Protein AF-A0A7V2AVF7-F1 (afdb_monomer)

pLDDT: mean 86.15, std 7.81, range [50.0, 96.38]

InterPro domains:
  IPR004813 Oligopeptide transporter, OPT superfamily [PF03169] (2-134)

Organism: Eiseniibacteriota bacterium (NCBI:txid2212470)

Structure (mmCIF, N/CA/C/O backbone):
data_AF-A0A7V2AVF7-F1
#
_entry.id   AF-A0A7V2AVF7-F1
#
loop_
_atom_site.group_PDB
_atom_site.id
_atom_site.type_symbol
_atom_site.label_atom_id
_atom_site.label_alt_id
_atom_site.label_comp_id
_atom_site.label_asym_id
_atom_site.label_entity_id
_atom_site.label_seq_id
_atom_site.pdbx_PDB_ins_code
_atom_site.Cartn_x
_atom_site.Cartn_y
_atom_site.Cartn_z
_atom_site.occupancy
_atom_site.B_iso_or_equiv
_atom_site.auth_seq_id
_atom_site.auth_comp_id
_atom_site.auth_asym_id
_atom_site.auth_atom_id
_atom_site.pdbx_PDB_model_num
ATOM 1 N N . VAL A 1 1 ? 19.789 16.833 1.509 1.00 83.06 1 VAL A N 1
ATOM 2 C CA . VAL A 1 1 ? 20.706 16.235 0.504 1.00 83.06 1 VAL A CA 1
ATOM 3 C C . VAL A 1 1 ? 20.779 14.717 0.638 1.00 83.06 1 VAL A 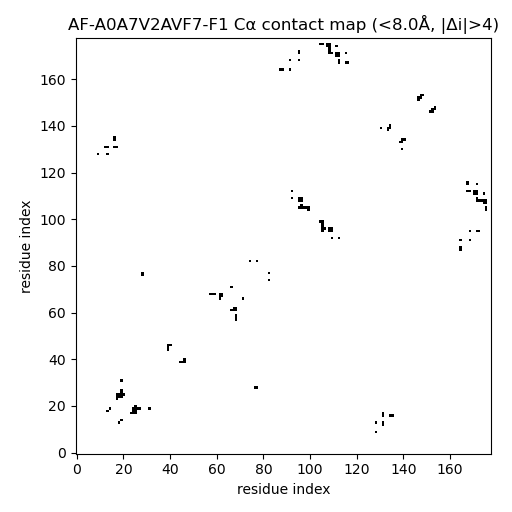C 1
ATOM 5 O O . VAL A 1 1 ? 20.383 14.048 -0.303 1.00 83.06 1 VAL A O 1
ATOM 8 N N . VAL A 1 2 ? 21.170 14.167 1.797 1.00 89.88 2 VAL A N 1
ATOM 9 C CA . VAL A 1 2 ? 21.289 12.704 2.007 1.00 89.88 2 VAL A CA 1
ATOM 10 C C . VAL A 1 2 ? 19.990 11.942 1.697 1.00 89.88 2 VAL A C 1
ATOM 12 O O . VAL A 1 2 ? 20.017 10.998 0.921 1.00 89.88 2 VAL A O 1
ATOM 15 N N . ALA A 1 3 ? 18.836 12.398 2.202 1.00 89.44 3 ALA A N 1
ATOM 16 C CA . ALA A 1 3 ? 17.550 11.748 1.923 1.00 89.44 3 ALA A CA 1
ATOM 17 C C . ALA A 1 3 ? 17.201 11.717 0.422 1.00 89.44 3 ALA A C 1
ATOM 19 O O . ALA A 1 3 ? 16.826 10.675 -0.103 1.00 89.44 3 ALA A O 1
ATOM 20 N N . ALA A 1 4 ? 17.383 12.835 -0.288 1.00 90.62 4 ALA A N 1
ATOM 21 C CA . ALA A 1 4 ? 17.123 12.914 -1.726 1.00 90.62 4 ALA A CA 1
ATOM 22 C C . ALA A 1 4 ? 18.059 11.998 -2.531 1.00 90.62 4 ALA A C 1
ATOM 24 O O . ALA A 1 4 ? 17.608 11.335 -3.463 1.00 90.62 4 ALA A O 1
ATOM 25 N N . ALA A 1 5 ? 19.337 11.921 -2.146 1.00 92.31 5 ALA A N 1
ATOM 26 C CA . ALA A 1 5 ? 20.301 11.015 -2.762 1.00 92.31 5 ALA A CA 1
ATOM 27 C C . ALA A 1 5 ? 19.913 9.544 -2.543 1.00 92.31 5 ALA A C 1
ATOM 29 O O . ALA A 1 5 ? 19.888 8.780 -3.504 1.00 92.31 5 ALA A O 1
ATOM 30 N N . CYS A 1 6 ? 19.530 9.161 -1.320 1.00 89.94 6 CYS A N 1
ATOM 31 C CA . CYS A 1 6 ? 19.077 7.801 -1.020 1.00 89.94 6 CYS A CA 1
ATOM 32 C C . CYS A 1 6 ? 17.808 7.429 -1.796 1.00 89.94 6 CYS A C 1
ATOM 34 O O . CYS A 1 6 ? 17.769 6.376 -2.423 1.00 89.94 6 CYS A O 1
ATOM 36 N N . VAL A 1 7 ? 16.792 8.299 -1.807 1.00 90.25 7 VAL A N 1
ATOM 37 C CA . VAL A 1 7 ? 15.535 8.054 -2.536 1.00 90.25 7 VAL A CA 1
ATOM 38 C C . VAL A 1 7 ? 15.799 7.913 -4.034 1.00 90.25 7 VAL A C 1
ATOM 40 O O . VAL A 1 7 ? 15.336 6.960 -4.653 1.00 90.25 7 VAL A O 1
ATOM 43 N N . THR A 1 8 ? 16.600 8.812 -4.610 1.00 90.31 8 THR A N 1
ATOM 44 C CA . THR A 1 8 ? 16.972 8.741 -6.031 1.00 90.31 8 THR A CA 1
ATOM 45 C C . THR A 1 8 ? 17.758 7.465 -6.333 1.00 90.31 8 THR A C 1
ATOM 47 O O . THR A 1 8 ? 17.471 6.789 -7.316 1.00 90.31 8 THR A O 1
ATOM 50 N N . GLY A 1 9 ? 18.707 7.093 -5.470 1.00 90.12 9 GLY A N 1
ATOM 51 C CA . GLY A 1 9 ? 19.491 5.867 -5.612 1.00 90.12 9 GLY A CA 1
ATOM 52 C C . GLY A 1 9 ? 18.628 4.605 -5.594 1.00 90.12 9 GLY A C 1
ATOM 53 O O . GLY A 1 9 ? 18.777 3.754 -6.468 1.00 90.12 9 GLY A O 1
ATOM 54 N N . VAL A 1 10 ? 17.678 4.512 -4.659 1.00 89.81 10 VAL A N 1
ATOM 55 C CA . VAL A 1 10 ? 16.728 3.389 -4.586 1.00 89.81 10 VAL A CA 1
ATOM 56 C C . VAL A 1 10 ? 15.829 3.346 -5.822 1.00 89.81 10 VAL A C 1
ATOM 58 O O . VAL A 1 10 ? 15.636 2.277 -6.395 1.00 89.81 10 VAL A O 1
ATOM 61 N N . LEU A 1 11 ? 15.321 4.492 -6.284 1.00 88.88 11 LEU A N 1
ATOM 62 C CA . LEU A 1 11 ? 14.492 4.555 -7.492 1.00 88.88 11 LEU A CA 1
ATOM 63 C C . LEU A 1 11 ? 15.252 4.091 -8.740 1.00 88.88 11 LEU A C 1
ATOM 65 O O . LEU A 1 11 ? 14.704 3.333 -9.539 1.00 88.88 11 LEU A O 1
ATOM 69 N N . LEU A 1 12 ? 16.511 4.508 -8.902 1.00 90.00 12 LEU A N 1
ATOM 70 C CA . LEU A 1 12 ? 17.357 4.067 -10.014 1.00 90.00 12 LEU A CA 1
ATOM 71 C C . LEU A 1 12 ? 17.649 2.565 -9.947 1.00 90.00 12 LEU A C 1
ATOM 73 O O . LEU A 1 12 ? 17.630 1.894 -10.979 1.00 90.00 12 LEU A O 1
ATOM 77 N N . LEU A 1 13 ? 17.884 2.040 -8.744 1.00 89.19 13 LEU A N 1
ATOM 78 C CA . LEU A 1 13 ? 18.100 0.615 -8.516 1.00 89.19 13 LEU A CA 1
ATOM 79 C C . LEU A 1 13 ? 16.863 -0.203 -8.909 1.00 89.19 13 LEU A C 1
ATOM 81 O O . LEU A 1 13 ? 16.978 -1.134 -9.702 1.00 89.19 13 LEU A O 1
ATOM 85 N N . LEU A 1 14 ? 15.679 0.181 -8.428 1.00 86.62 14 LEU A N 1
ATOM 86 C CA . LEU A 1 14 ? 14.426 -0.506 -8.757 1.00 86.62 14 LEU A CA 1
ATOM 87 C C . LEU A 1 14 ? 14.090 -0.412 -10.249 1.00 86.62 14 LEU A C 1
ATOM 89 O O . LEU A 1 14 ? 13.678 -1.404 -10.848 1.00 86.62 14 LEU A O 1
ATOM 93 N N . ASN A 1 15 ? 14.326 0.746 -10.873 1.00 87.31 15 ASN A N 1
ATOM 94 C CA . ASN A 1 15 ? 14.120 0.910 -12.311 1.00 87.31 15 ASN A CA 1
ATOM 95 C C . ASN A 1 15 ? 15.054 0.019 -13.143 1.00 87.31 15 ASN A C 1
ATOM 97 O O . ASN A 1 15 ? 14.668 -0.433 -14.215 1.00 87.31 15 ASN A O 1
ATOM 101 N N . LYS A 1 16 ? 16.280 -0.221 -12.666 1.00 85.88 16 LYS A N 1
ATOM 102 C CA . LYS A 1 16 ? 17.257 -1.068 -13.360 1.00 85.88 16 LYS A CA 1
ATOM 103 C C . LYS A 1 16 ? 16.906 -2.556 -13.274 1.00 85.88 16 LYS A C 1
ATOM 105 O O . LYS A 1 16 ? 17.145 -3.268 -14.240 1.00 85.88 16 LYS A O 1
ATOM 110 N N . VAL A 1 17 ? 16.395 -3.009 -12.128 1.00 84.00 17 VAL A N 1
ATOM 111 C CA . VAL A 1 17 ? 16.092 -4.429 -11.876 1.00 84.00 17 VAL A CA 1
ATOM 112 C C . VAL A 1 17 ? 14.727 -4.818 -12.437 1.00 84.00 17 VAL A C 1
ATOM 114 O O . VAL A 1 17 ? 14.623 -5.790 -13.172 1.00 84.00 17 VAL A O 1
ATOM 117 N N . TYR A 1 18 ? 13.688 -4.049 -12.110 1.00 83.12 18 TYR A N 1
ATOM 118 C CA . TYR A 1 18 ? 12.307 -4.404 -12.441 1.00 83.12 18 TYR A CA 1
ATOM 119 C C . TYR A 1 18 ? 11.676 -3.468 -13.476 1.00 83.12 18 TYR A C 1
ATOM 121 O O . TYR A 1 18 ? 10.804 -3.875 -14.235 1.00 83.12 18 TYR A O 1
ATOM 129 N N . GLY A 1 19 ? 12.094 -2.200 -13.513 1.00 83.31 19 GLY A N 1
ATOM 130 C CA . GLY A 1 19 ? 11.434 -1.172 -14.319 1.00 83.31 19 GLY A CA 1
ATOM 131 C C . GLY A 1 19 ? 10.048 -0.783 -13.784 1.00 83.31 19 GLY A C 1
ATOM 132 O O . GLY A 1 19 ? 9.475 -1.440 -12.916 1.00 83.31 19 GLY A O 1
ATOM 133 N N . PHE A 1 20 ? 9.497 0.319 -14.306 1.00 79.38 20 PHE A N 1
ATOM 134 C CA . PHE A 1 20 ? 8.175 0.851 -13.913 1.00 79.38 20 PHE A CA 1
ATOM 135 C C . PHE A 1 20 ? 7.133 0.839 -15.048 1.00 79.38 20 PHE A C 1
ATOM 137 O O . PHE A 1 20 ? 5.972 1.206 -14.850 1.00 79.38 20 PHE A O 1
ATOM 144 N N . THR A 1 21 ? 7.539 0.420 -16.251 1.00 73.81 21 THR A N 1
ATOM 145 C CA . THR A 1 21 ? 6.700 0.359 -17.454 1.00 73.81 21 THR A CA 1
ATOM 146 C C . THR A 1 21 ? 7.054 -0.874 -18.285 1.00 73.81 21 THR A C 1
ATOM 148 O O . THR A 1 21 ? 8.231 -1.075 -18.568 1.00 73.81 21 THR A O 1
ATOM 151 N N . GLY A 1 22 ? 6.058 -1.644 -18.731 1.00 70.75 22 GLY A N 1
ATOM 152 C CA . GLY A 1 22 ? 6.251 -2.843 -19.562 1.00 70.75 22 GLY A CA 1
ATOM 153 C C . GLY A 1 22 ? 5.821 -4.149 -18.872 1.00 70.75 22 GLY A C 1
ATOM 154 O O . GLY A 1 22 ? 5.372 -4.113 -17.725 1.00 70.75 22 GLY A O 1
ATOM 155 N N . PRO A 1 23 ? 5.904 -5.298 -19.568 1.00 60.94 23 PRO A N 1
ATOM 156 C CA . PRO A 1 23 ? 5.556 -6.603 -19.002 1.00 60.94 23 PRO A CA 1
ATOM 157 C C . PRO A 1 23 ? 6.531 -6.991 -17.877 1.00 60.94 23 PRO A C 1
ATOM 159 O O . PRO A 1 23 ? 7.740 -6.923 -18.066 1.00 60.94 23 PRO A O 1
ATOM 162 N N . GLY A 1 24 ? 6.003 -7.376 -16.708 1.00 67.56 24 GLY A N 1
ATOM 163 C CA . GLY A 1 24 ? 6.798 -7.753 -15.526 1.00 67.56 24 GLY A CA 1
ATOM 164 C C . GLY A 1 24 ? 7.342 -6.583 -14.692 1.00 67.56 24 GLY A C 1
ATOM 165 O O . GLY A 1 24 ? 8.037 -6.816 -13.707 1.00 67.56 24 GLY A O 1
ATOM 166 N N . ALA A 1 25 ? 7.021 -5.337 -15.056 1.00 77.50 25 ALA A N 1
ATOM 167 C CA . ALA A 1 25 ? 7.457 -4.154 -14.322 1.00 77.50 25 ALA A CA 1
ATOM 168 C C . ALA A 1 25 ? 6.729 -3.987 -12.981 1.00 77.50 25 ALA A C 1
ATOM 170 O O . ALA A 1 25 ? 5.583 -4.417 -12.818 1.00 77.50 25 ALA A O 1
ATOM 171 N N . LEU A 1 26 ? 7.363 -3.285 -12.035 1.00 77.12 26 LEU A N 1
ATOM 172 C CA . LEU A 1 26 ? 6.712 -2.927 -10.777 1.00 77.12 26 LEU A CA 1
ATOM 173 C C . LEU A 1 26 ? 5.464 -2.095 -11.067 1.00 77.12 26 LEU A C 1
ATOM 175 O O . LEU A 1 26 ? 5.533 -1.031 -11.691 1.00 77.12 26 LEU A O 1
ATOM 179 N N . ALA A 1 27 ? 4.322 -2.567 -10.567 1.00 76.31 27 ALA A N 1
ATOM 180 C CA . ALA A 1 27 ? 3.077 -1.830 -10.638 1.00 76.31 27 ALA A CA 1
ATOM 181 C C . ALA A 1 27 ? 3.209 -0.554 -9.798 1.00 76.31 27 ALA A C 1
ATOM 183 O O . ALA A 1 27 ? 3.030 -0.558 -8.581 1.00 76.31 27 ALA A O 1
ATOM 184 N N . ALA A 1 28 ? 3.473 0.565 -10.471 1.00 82.38 28 ALA A N 1
ATOM 185 C CA . ALA A 1 28 ? 3.490 1.893 -9.874 1.00 82.38 28 ALA A CA 1
ATOM 186 C C . ALA A 1 28 ? 2.415 2.789 -10.514 1.00 82.38 28 ALA A C 1
ATOM 188 O O . ALA A 1 28 ? 2.758 3.765 -11.188 1.00 82.38 28 ALA A O 1
ATOM 189 N N . PRO A 1 29 ? 1.109 2.492 -10.329 1.00 80.38 29 PRO A N 1
ATOM 190 C CA . PRO A 1 29 ? 0.047 3.244 -10.982 1.00 80.38 29 PRO A CA 1
ATOM 191 C C . PRO A 1 29 ? 0.163 4.748 -10.676 1.00 80.38 29 PRO A C 1
ATOM 193 O O . PRO A 1 29 ? 0.331 5.566 -11.574 1.00 80.38 29 PRO A O 1
ATOM 196 N N . GLN A 1 30 ? 0.197 5.149 -9.402 1.00 83.44 30 GLN A N 1
ATOM 197 C CA . GLN A 1 30 ? 0.213 6.579 -9.055 1.00 83.44 30 GLN A CA 1
ATOM 198 C C . GLN A 1 30 ? 1.390 7.342 -9.692 1.00 83.44 30 GLN A C 1
ATOM 200 O O . GLN A 1 30 ? 1.209 8.459 -10.179 1.00 83.44 30 GLN A O 1
ATOM 205 N N . ALA A 1 31 ? 2.569 6.716 -9.770 1.00 84.31 31 ALA A N 1
ATOM 206 C CA . ALA A 1 31 ? 3.732 7.289 -10.443 1.00 84.31 31 ALA A CA 1
ATOM 207 C C . ALA A 1 31 ? 3.529 7.387 -11.964 1.00 84.31 31 ALA A C 1
ATOM 209 O O . ALA A 1 31 ? 3.849 8.415 -12.560 1.00 84.31 31 ALA A O 1
ATOM 210 N N . ASN A 1 32 ? 2.940 6.364 -12.585 1.00 84.56 32 ASN A N 1
ATOM 211 C CA . ASN A 1 32 ? 2.632 6.346 -14.014 1.00 84.56 32 ASN A CA 1
ATOM 212 C C . ASN A 1 32 ? 1.580 7.399 -14.399 1.00 84.56 32 ASN A C 1
ATOM 214 O O . ASN A 1 32 ? 1.733 8.063 -15.427 1.00 84.56 32 ASN A O 1
ATOM 218 N N . ALA A 1 33 ? 0.562 7.624 -13.562 1.00 82.81 33 ALA A N 1
ATOM 219 C CA . ALA A 1 33 ? -0.410 8.701 -13.757 1.00 82.81 33 ALA A CA 1
ATOM 220 C C . ALA A 1 33 ? 0.252 10.089 -13.679 1.00 82.81 33 ALA A C 1
ATOM 222 O O . ALA A 1 33 ? 0.059 10.914 -14.573 1.00 82.81 33 ALA A O 1
ATOM 223 N N . MET A 1 34 ? 1.089 10.339 -12.664 1.00 86.81 34 MET A N 1
ATOM 224 C CA . MET A 1 34 ? 1.832 11.604 -12.552 1.00 86.81 34 MET A CA 1
ATOM 225 C C . MET A 1 34 ? 2.811 11.798 -13.715 1.00 86.81 34 MET A C 1
ATOM 227 O O . MET A 1 34 ? 2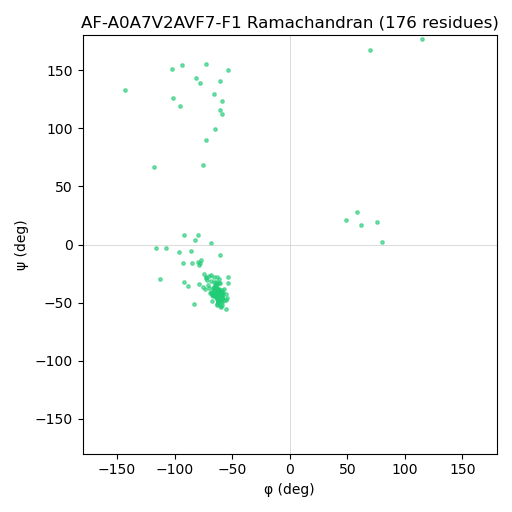.907 12.894 -14.266 1.00 86.81 34 MET A O 1
ATOM 231 N N . ALA A 1 35 ? 3.488 10.733 -14.150 1.00 84.12 35 ALA A N 1
ATOM 232 C CA . ALA A 1 35 ? 4.362 10.768 -15.316 1.00 84.12 35 ALA A CA 1
ATOM 233 C C . ALA A 1 35 ? 3.591 11.117 -16.597 1.00 84.12 35 ALA A C 1
ATOM 235 O O . ALA A 1 35 ? 4.106 11.871 -17.421 1.00 84.12 35 ALA A O 1
ATOM 236 N N . ALA A 1 36 ? 2.363 10.617 -16.768 1.00 83.25 36 ALA A N 1
ATOM 237 C CA . ALA A 1 36 ? 1.514 10.975 -17.901 1.00 83.25 36 ALA A CA 1
ATOM 238 C C . ALA A 1 36 ? 1.149 12.469 -17.889 1.00 83.25 36 ALA A C 1
ATOM 240 O O . ALA A 1 36 ? 1.286 13.127 -18.919 1.00 83.25 36 ALA A O 1
ATOM 241 N N . VAL A 1 37 ? 0.774 13.025 -16.730 1.00 83.81 37 VAL A N 1
ATOM 242 C CA . VAL A 1 37 ? 0.474 14.464 -16.585 1.00 83.81 37 VAL A CA 1
ATOM 243 C C . VAL A 1 37 ? 1.709 15.329 -16.848 1.00 83.81 37 VAL A C 1
ATOM 245 O O . VAL A 1 37 ? 1.638 16.324 -17.560 1.00 83.81 37 VAL A O 1
ATOM 248 N N . ILE A 1 38 ? 2.874 14.955 -16.320 1.00 85.44 38 ILE A N 1
ATOM 249 C CA . ILE A 1 38 ? 4.108 15.714 -16.564 1.00 85.44 38 ILE A CA 1
ATOM 250 C C . ILE A 1 38 ? 4.502 15.638 -18.043 1.00 85.44 38 ILE A C 1
ATOM 252 O O . ILE A 1 38 ? 4.865 16.654 -18.634 1.00 85.44 38 ILE A O 1
ATOM 256 N N . LYS A 1 39 ? 4.394 14.462 -18.674 1.00 83.56 39 LYS A N 1
ATOM 257 C CA . LYS A 1 39 ? 4.691 14.293 -20.103 1.00 83.56 39 LYS A CA 1
ATOM 258 C C . LYS A 1 39 ? 3.799 15.165 -20.979 1.00 83.56 39 LYS A C 1
ATOM 260 O O . LYS A 1 39 ? 4.324 15.775 -21.903 1.00 83.56 39 LYS A O 1
ATOM 265 N N . THR A 1 40 ? 2.499 15.271 -20.700 1.00 81.56 40 THR A N 1
ATOM 266 C CA . THR A 1 40 ? 1.610 16.147 -21.486 1.00 81.56 40 THR A CA 1
ATOM 267 C C . THR A 1 40 ? 1.992 17.620 -21.343 1.00 81.56 40 THR A C 1
ATOM 269 O O . THR A 1 40 ? 1.998 18.338 -22.341 1.00 81.56 40 THR A O 1
ATOM 272 N N . LEU A 1 41 ? 2.406 18.053 -20.146 1.00 82.31 41 LEU A N 1
ATOM 273 C CA . LEU A 1 41 ? 2.904 19.413 -19.910 1.00 82.31 41 LEU A CA 1
ATOM 274 C C . LEU A 1 41 ? 4.251 19.683 -20.606 1.00 82.31 41 LEU A C 1
ATOM 276 O O . LEU A 1 41 ? 4.449 20.756 -21.174 1.00 82.31 41 LEU A O 1
ATOM 280 N N . MET A 1 42 ? 5.174 18.718 -20.588 1.00 84.31 42 MET A N 1
ATOM 281 C CA . MET A 1 42 ? 6.515 18.867 -21.171 1.00 84.31 42 MET A CA 1
ATOM 282 C C . MET A 1 42 ? 6.535 18.716 -22.698 1.00 84.31 42 MET A C 1
ATOM 284 O O . MET A 1 42 ? 7.318 19.385 -23.370 1.00 84.31 42 MET A O 1
ATOM 288 N N . ALA A 1 43 ? 5.682 17.863 -23.268 1.00 77.38 43 ALA A N 1
ATOM 289 C CA . ALA A 1 43 ? 5.694 17.526 -24.693 1.00 77.38 43 ALA A CA 1
ATOM 290 C C . ALA A 1 43 ? 5.017 18.576 -25.597 1.00 77.38 43 ALA A C 1
ATOM 292 O O . ALA A 1 43 ? 4.806 18.311 -26.781 1.00 77.38 43 ALA A O 1
ATOM 293 N N . LYS A 1 44 ? 4.634 19.751 -25.063 1.00 65.19 44 LYS A N 1
ATOM 294 C CA . LYS A 1 44 ? 3.811 20.774 -25.751 1.00 65.19 44 LYS A CA 1
ATOM 295 C C . LYS A 1 44 ? 2.552 20.197 -26.422 1.00 65.19 44 LYS A C 1
ATOM 297 O O . LYS A 1 44 ? 2.012 20.783 -27.357 1.00 65.19 44 LYS A O 1
ATOM 302 N N . THR A 1 45 ? 2.100 19.027 -25.980 1.00 70.44 45 THR A N 1
ATOM 303 C CA . THR A 1 45 ? 0.913 18.369 -26.518 1.00 70.44 45 THR A CA 1
ATOM 304 C C . THR A 1 45 ? -0.304 19.011 -25.867 1.00 70.44 45 THR A C 1
ATOM 306 O O . THR A 1 45 ? -0.254 19.374 -24.693 1.00 70.44 45 THR A O 1
ATOM 309 N N . ALA A 1 46 ? -1.397 19.181 -26.613 1.00 72.56 46 ALA A N 1
ATOM 310 C CA . ALA A 1 46 ? -2.622 19.724 -26.042 1.00 72.56 46 ALA A CA 1
ATOM 311 C C . ALA A 1 46 ? -3.079 18.825 -24.883 1.00 72.56 46 ALA A C 1
ATOM 313 O O . ALA A 1 46 ? -3.446 17.668 -25.091 1.00 72.56 46 ALA A O 1
ATOM 314 N N . ALA A 1 47 ? -3.019 19.348 -23.656 1.00 78.12 47 ALA A N 1
ATOM 315 C CA . ALA A 1 47 ? -3.554 18.641 -22.506 1.00 78.12 47 ALA A CA 1
ATOM 316 C C . ALA A 1 47 ? -5.063 18.422 -22.724 1.00 78.12 47 ALA A C 1
ATOM 318 O O . ALA A 1 47 ? -5.741 19.318 -23.240 1.00 78.12 47 ALA A O 1
ATOM 319 N N . PRO A 1 48 ? -5.614 17.257 -22.345 1.00 84.62 48 PRO A N 1
ATOM 320 C CA . PRO A 1 48 ? -7.029 16.962 -22.527 1.00 84.62 48 PRO A CA 1
ATOM 321 C C . PRO A 1 48 ? -7.872 17.712 -21.484 1.00 84.62 48 PRO A C 1
ATOM 323 O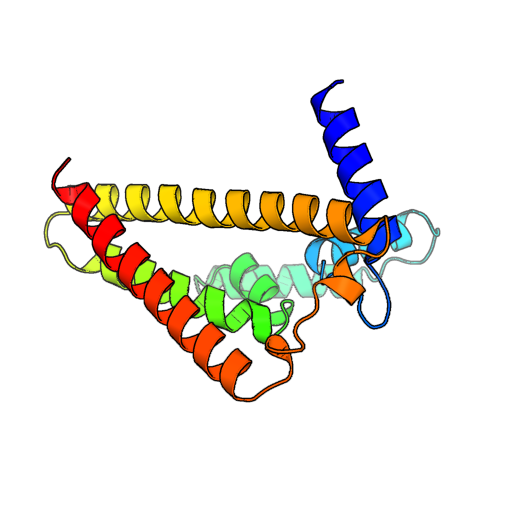 O . PRO A 1 48 ? -8.456 17.113 -20.584 1.00 84.62 48 PRO A O 1
ATOM 326 N N . TRP A 1 49 ? -7.942 19.042 -21.592 1.00 84.38 49 TRP A N 1
ATOM 327 C CA . TRP A 1 49 ? -8.647 19.933 -20.663 1.00 84.38 49 TRP A CA 1
ATOM 328 C C . TRP A 1 49 ? -10.111 19.540 -20.450 1.00 84.38 49 TRP A C 1
ATOM 330 O O . TRP A 1 49 ? -10.610 19.645 -19.334 1.00 84.38 49 TRP A O 1
ATOM 340 N N . GLY A 1 50 ? -10.770 18.999 -21.481 1.00 90.62 50 GLY A N 1
ATOM 341 C CA . GLY A 1 50 ? -12.122 18.449 -21.359 1.00 90.62 50 GLY A CA 1
ATOM 342 C C . GLY A 1 50 ? -12.227 17.318 -20.328 1.00 90.62 50 GLY A C 1
ATOM 343 O O . GLY A 1 50 ? -13.178 17.299 -19.552 1.00 90.62 50 GLY A O 1
ATOM 344 N N . LEU A 1 51 ? -11.230 16.427 -20.250 1.00 89.31 51 LEU A N 1
ATOM 345 C CA . LEU A 1 51 ? -11.195 15.352 -19.251 1.00 89.31 51 LEU A CA 1
ATOM 346 C C . LEU A 1 51 ? -10.944 15.894 -17.839 1.00 89.31 51 LEU A C 1
ATOM 348 O O . LEU A 1 51 ? -11.563 15.419 -16.892 1.00 89.31 51 LEU A O 1
ATOM 352 N N . TYR A 1 52 ? -10.092 16.914 -17.691 1.00 88.44 52 TYR A N 1
ATOM 353 C CA . TYR A 1 52 ? -9.877 17.569 -16.395 1.00 88.44 52 TYR A CA 1
ATOM 354 C C . TYR A 1 52 ? -11.147 18.252 -15.887 1.00 88.44 52 TYR A C 1
ATOM 356 O O . TYR A 1 52 ? -11.518 18.079 -14.729 1.00 88.44 52 TYR A O 1
ATOM 364 N N . ILE A 1 53 ? -11.846 18.981 -16.759 1.00 93.00 53 ILE A N 1
ATOM 365 C CA . ILE A 1 53 ? -13.111 19.644 -16.423 1.00 93.00 53 ILE A CA 1
ATOM 366 C C . ILE A 1 53 ? -14.182 18.607 -16.062 1.00 93.00 53 ILE A C 1
ATOM 368 O O . ILE A 1 53 ? -14.858 18.758 -15.046 1.00 93.00 53 ILE A O 1
ATOM 372 N N . ALA A 1 54 ? -14.300 17.521 -16.830 1.00 93.25 54 ALA A N 1
ATOM 373 C CA . ALA A 1 54 ? -15.200 16.418 -16.494 1.00 93.25 54 ALA A CA 1
ATOM 374 C C . ALA A 1 54 ? -14.865 15.798 -15.124 1.00 93.25 54 ALA A C 1
ATOM 376 O O . ALA A 1 54 ? -15.770 15.537 -14.332 1.00 93.25 54 ALA A O 1
ATOM 377 N N . GLY A 1 55 ? -13.576 15.629 -14.813 1.00 91.94 55 GLY A N 1
ATOM 378 C CA . GLY A 1 55 ? -13.109 15.174 -13.503 1.00 91.94 55 GLY A CA 1
ATOM 379 C C . GLY A 1 55 ? -13.496 16.119 -12.362 1.00 91.94 55 GLY A C 1
ATOM 380 O O . GLY A 1 55 ? -13.915 15.649 -11.308 1.00 91.94 55 GLY A O 1
ATOM 381 N N . ILE A 1 56 ? -13.439 17.439 -12.578 1.00 94.00 56 ILE A N 1
ATOM 382 C CA . ILE A 1 56 ? -13.900 18.440 -11.599 1.00 94.00 56 ILE A CA 1
ATOM 383 C C . ILE A 1 56 ? -15.399 18.279 -11.330 1.00 94.00 56 ILE A C 1
ATOM 385 O O . ILE A 1 56 ? -15.803 18.194 -10.173 1.00 94.00 56 ILE A O 1
ATOM 389 N N . PHE A 1 57 ? -16.230 18.188 -12.373 1.00 95.81 57 PHE A N 1
ATOM 390 C CA . PHE A 1 57 ? -17.675 17.996 -12.196 1.00 95.81 57 PHE A CA 1
ATOM 391 C C . PHE A 1 57 ? -18.012 16.661 -11.523 1.00 95.81 57 PHE A C 1
ATOM 393 O O . PHE A 1 57 ? -18.896 16.611 -10.665 1.00 95.81 57 PHE A O 1
ATOM 400 N N . MET A 1 58 ? -17.287 15.592 -11.859 1.00 94.25 58 MET A N 1
ATOM 401 C CA . MET A 1 58 ? -17.423 14.299 -11.188 1.00 94.25 58 MET A CA 1
ATOM 402 C C . MET A 1 58 ? -17.060 14.406 -9.703 1.00 94.25 58 MET A C 1
ATOM 404 O O . MET A 1 58 ? -17.821 13.939 -8.860 1.00 94.25 58 MET A O 1
ATOM 408 N N . ALA A 1 59 ? -15.945 15.062 -9.373 1.00 94.25 59 ALA A N 1
ATOM 409 C CA . ALA A 1 59 ? -15.521 15.252 -7.991 1.00 94.25 59 ALA A CA 1
ATOM 410 C C . ALA A 1 59 ? -16.533 16.075 -7.186 1.00 94.25 59 ALA A C 1
ATOM 412 O O . ALA A 1 59 ? -16.884 15.683 -6.079 1.00 94.25 59 ALA A O 1
ATOM 413 N N . LEU A 1 60 ? -17.067 17.156 -7.763 1.00 95.75 60 LEU A N 1
ATOM 414 C CA . LEU A 1 60 ? -18.132 17.945 -7.138 1.00 95.75 60 LEU A CA 1
ATOM 415 C C . LEU A 1 60 ? -19.396 17.110 -6.904 1.00 95.75 60 LEU A C 1
ATOM 417 O O . LEU A 1 60 ? -19.987 17.184 -5.834 1.00 95.75 60 LEU A O 1
ATOM 421 N N . THR A 1 61 ? -19.793 16.289 -7.878 1.00 95.50 61 THR A N 1
ATOM 422 C CA . THR A 1 61 ? -20.974 15.420 -7.745 1.00 95.50 61 THR A CA 1
ATOM 423 C C . THR A 1 61 ? -20.788 14.389 -6.631 1.00 95.50 61 THR A C 1
ATOM 425 O O . THR A 1 61 ? -21.702 14.168 -5.844 1.00 95.50 61 THR A O 1
ATOM 428 N N . LEU A 1 62 ? -19.605 13.777 -6.533 1.00 95.19 62 LEU A N 1
ATOM 429 C CA . LEU A 1 62 ? -19.285 12.818 -5.473 1.00 95.19 62 LEU A CA 1
ATOM 430 C C . LEU A 1 62 ? -19.266 13.481 -4.090 1.00 95.19 62 LEU A C 1
ATOM 432 O O . LEU A 1 62 ? -19.860 12.947 -3.153 1.00 95.19 62 LEU A O 1
ATOM 436 N N . GLU A 1 63 ? -18.675 14.672 -3.988 1.00 95.12 63 GLU A N 1
ATOM 437 C CA . GLU A 1 63 ? -18.639 15.450 -2.747 1.00 95.12 63 GLU A CA 1
ATOM 438 C C . GLU A 1 63 ? -20.056 15.820 -2.271 1.00 95.12 63 GLU A C 1
ATOM 440 O O . GLU A 1 63 ? -20.360 15.701 -1.084 1.00 95.12 63 GLU A O 1
ATOM 445 N N . LEU A 1 64 ? -20.963 16.174 -3.195 1.00 96.38 64 LEU A N 1
ATOM 446 C CA . LEU A 1 64 ? -22.377 16.446 -2.891 1.00 96.38 64 LEU A CA 1
ATOM 447 C C . LEU A 1 64 ? -23.127 15.223 -2.340 1.00 96.38 64 LEU A C 1
ATOM 449 O O . LEU A 1 64 ? -24.083 15.383 -1.584 1.00 96.38 64 LEU A O 1
ATOM 453 N N . VAL A 1 65 ? -22.705 14.008 -2.698 1.00 96.19 65 VAL A N 1
ATOM 454 C CA . VAL A 1 65 ? -23.277 12.744 -2.196 1.00 96.19 65 VAL A CA 1
ATOM 455 C C . VAL A 1 65 ? -22.530 12.253 -0.940 1.00 96.19 65 VAL A C 1
ATOM 457 O O . VAL A 1 65 ? -22.786 11.155 -0.452 1.00 96.19 65 VAL A O 1
ATOM 460 N N . HIS A 1 66 ? -21.619 13.057 -0.377 1.00 92.31 66 HIS A N 1
ATOM 461 C CA . HIS A 1 66 ? -20.751 12.689 0.750 1.00 92.31 66 HIS A CA 1
ATOM 462 C C . HIS A 1 66 ? -19.863 11.459 0.482 1.00 92.31 66 HIS A C 1
ATOM 464 O O . HIS A 1 66 ? -19.473 10.740 1.4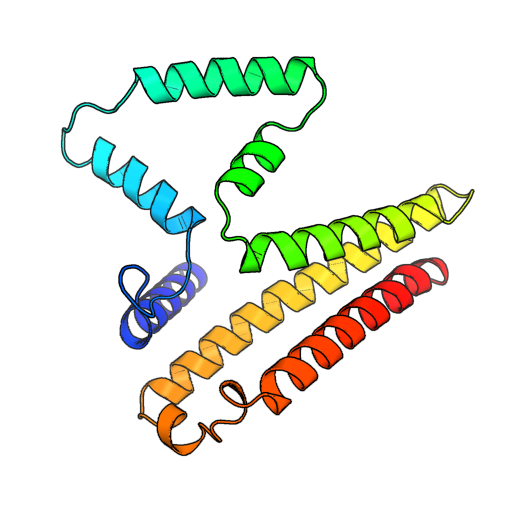06 1.00 92.31 66 HIS A O 1
ATOM 470 N N . ILE A 1 67 ? -19.510 11.218 -0.783 1.00 92.00 67 ILE A N 1
ATOM 471 C CA . ILE A 1 67 ? -18.546 10.191 -1.182 1.00 92.00 67 ILE A CA 1
ATOM 472 C C . ILE A 1 67 ? -17.217 10.879 -1.466 1.00 92.00 67 ILE A C 1
ATOM 474 O O . ILE A 1 67 ? -17.153 11.777 -2.296 1.00 92.00 67 ILE A O 1
ATOM 478 N N . SER A 1 68 ? -16.135 10.420 -0.829 1.00 93.12 68 SER A N 1
ATOM 479 C CA . SER A 1 68 ? -14.797 10.962 -1.084 1.00 93.12 68 SER A CA 1
ATOM 480 C C . SER A 1 68 ? -14.398 10.767 -2.558 1.00 93.12 68 SER A C 1
ATOM 482 O O . SER A 1 68 ? -14.190 9.620 -2.979 1.00 93.12 68 SER A O 1
ATOM 484 N N . PRO A 1 69 ? -14.208 11.852 -3.338 1.00 92.19 69 PRO A N 1
ATOM 485 C CA . PRO A 1 69 ? -13.819 11.748 -4.744 1.00 92.19 69 PRO A CA 1
ATOM 486 C C . PRO A 1 69 ? -12.465 11.062 -4.928 1.00 92.19 69 PRO A C 1
ATOM 488 O O . PRO A 1 69 ? -12.246 10.335 -5.894 1.00 92.19 69 PRO A O 1
ATOM 491 N N . LEU A 1 70 ? -11.560 11.266 -3.966 1.00 89.31 70 LEU A N 1
ATOM 492 C CA . LEU A 1 70 ? -10.218 10.696 -3.967 1.00 89.31 70 LEU A CA 1
ATOM 493 C C . LEU A 1 70 ? -10.264 9.176 -3.795 1.00 89.31 70 LEU A C 1
ATOM 495 O O . LEU A 1 70 ? -9.641 8.460 -4.576 1.00 89.31 70 LEU A O 1
ATOM 499 N N . ALA A 1 71 ? -11.014 8.675 -2.809 1.00 88.25 71 ALA A N 1
ATOM 500 C CA . ALA A 1 71 ? -11.143 7.234 -2.586 1.00 88.25 71 ALA A CA 1
ATOM 501 C C . ALA A 1 71 ? -11.803 6.537 -3.786 1.00 88.25 71 ALA A C 1
ATOM 503 O O . ALA A 1 71 ? -11.360 5.466 -4.199 1.00 88.25 71 ALA A O 1
ATOM 504 N N . PHE A 1 72 ? -12.810 7.180 -4.384 1.00 90.62 72 PHE A N 1
ATOM 505 C CA . PHE A 1 72 ? -13.483 6.683 -5.580 1.00 90.62 72 PHE A CA 1
ATOM 506 C C . PHE A 1 72 ? -12.537 6.604 -6.789 1.00 90.62 72 PHE A C 1
ATOM 508 O O . PHE A 1 72 ? -12.402 5.545 -7.404 1.00 90.62 72 PHE A O 1
ATOM 515 N N . ALA A 1 73 ? -11.827 7.695 -7.094 1.00 88.44 73 ALA A N 1
ATOM 516 C CA . ALA A 1 73 ? -10.892 7.746 -8.215 1.00 88.44 73 ALA A CA 1
ATOM 517 C C . ALA A 1 73 ? -9.726 6.761 -8.042 1.00 88.44 73 ALA A C 1
ATOM 519 O O . ALA A 1 73 ? -9.351 6.083 -8.998 1.00 88.44 73 ALA A O 1
ATOM 520 N N . LEU A 1 74 ? -9.179 6.637 -6.826 1.00 85.38 74 LEU A N 1
ATOM 521 C CA . LEU A 1 74 ? -8.152 5.636 -6.531 1.00 85.38 74 LEU A CA 1
ATOM 522 C C . LEU A 1 74 ? -8.681 4.213 -6.726 1.00 85.38 74 LEU A C 1
ATOM 524 O O . LEU A 1 74 ? -7.998 3.405 -7.348 1.00 85.38 74 LEU A O 1
ATOM 528 N N . GLY A 1 75 ? -9.898 3.917 -6.263 1.00 87.06 75 GLY A N 1
ATOM 529 C CA . GLY A 1 75 ? -10.511 2.600 -6.435 1.00 87.06 75 GLY A CA 1
ATOM 530 C C . GLY A 1 75 ? -10.710 2.215 -7.904 1.00 87.06 75 GLY A C 1
ATOM 531 O O . GLY A 1 75 ? -10.420 1.085 -8.280 1.00 87.06 75 GLY A O 1
ATOM 532 N N . MET A 1 76 ? -11.131 3.155 -8.757 1.00 87.19 76 MET A N 1
ATOM 533 C CA . MET A 1 76 ? -11.253 2.916 -10.205 1.00 87.19 76 MET A CA 1
ATOM 534 C C . MET A 1 76 ? -9.907 2.721 -10.908 1.00 87.19 76 MET A C 1
ATOM 536 O O . MET A 1 76 ? -9.845 2.125 -11.982 1.00 87.19 76 MET A O 1
ATOM 540 N N . TYR A 1 77 ? -8.848 3.285 -10.338 1.00 83.56 77 TYR A N 1
ATOM 541 C CA . TYR A 1 77 ? -7.537 3.348 -10.961 1.00 83.56 77 TYR A CA 1
ATOM 542 C C . TYR A 1 77 ? -6.627 2.171 -10.591 1.00 83.56 77 TYR A C 1
ATOM 544 O O . TYR A 1 77 ? -5.772 1.764 -11.380 1.00 83.56 77 TYR A O 1
ATOM 552 N N . LEU A 1 78 ? -6.777 1.644 -9.377 1.00 85.88 78 LEU A N 1
ATOM 553 C CA . LEU A 1 78 ? -5.919 0.587 -8.867 1.00 85.88 78 LEU A CA 1
ATOM 554 C C . LEU A 1 78 ? -6.295 -0.786 -9.455 1.00 85.88 78 LEU A C 1
ATOM 556 O O . LEU A 1 78 ? -7.479 -1.118 -9.541 1.00 85.88 78 LEU A O 1
ATOM 560 N N . PRO A 1 79 ? -5.295 -1.615 -9.812 1.00 85.81 79 PRO A N 1
ATOM 561 C CA . PRO A 1 79 ? -5.508 -3.014 -10.162 1.00 85.81 79 PRO A CA 1
ATOM 562 C C . PRO A 1 79 ? -6.267 -3.780 -9.073 1.00 85.81 79 PRO A C 1
ATOM 564 O O . PRO A 1 79 ? -6.143 -3.487 -7.878 1.00 85.81 79 PRO A O 1
ATOM 567 N N . ILE A 1 80 ? -7.037 -4.794 -9.476 1.00 87.06 80 ILE A N 1
ATOM 568 C CA . ILE A 1 80 ? -7.879 -5.571 -8.556 1.00 87.06 80 ILE A CA 1
ATOM 569 C C . ILE A 1 80 ? -7.054 -6.299 -7.486 1.00 87.06 80 ILE A C 1
ATOM 571 O O . ILE A 1 80 ? -7.517 -6.454 -6.348 1.00 87.06 80 ILE A O 1
ATOM 575 N N . GLU A 1 81 ? -5.812 -6.669 -7.814 1.00 86.12 81 GLU A N 1
ATOM 576 C CA . GLU A 1 81 ? -4.890 -7.307 -6.874 1.00 86.12 81 GLU A CA 1
ATOM 577 C C . GLU A 1 81 ? -4.491 -6.357 -5.734 1.00 86.12 81 GLU A C 1
ATOM 579 O O . GLU A 1 81 ? -4.235 -6.812 -4.621 1.00 86.12 81 GLU A O 1
ATOM 584 N N . LEU A 1 82 ? -4.494 -5.038 -5.974 1.00 86.44 82 LEU A N 1
ATOM 585 C CA . LEU A 1 82 ? -4.230 -4.020 -4.950 1.00 86.44 82 LEU A CA 1
ATOM 586 C C . LEU A 1 82 ? -5.508 -3.589 -4.217 1.00 86.44 82 LEU A C 1
ATOM 588 O O . LEU A 1 82 ? -5.475 -3.362 -3.009 1.00 86.44 82 LEU A O 1
ATOM 592 N N . ASN A 1 83 ? -6.648 -3.514 -4.907 1.00 89.69 83 ASN A N 1
ATOM 593 C CA . ASN A 1 83 ? -7.916 -3.101 -4.294 1.00 89.69 83 ASN A CA 1
ATOM 594 C C . ASN A 1 83 ? -8.430 -4.090 -3.240 1.00 89.69 83 ASN A C 1
ATOM 596 O O . ASN A 1 83 ? -8.952 -3.674 -2.205 1.00 89.69 83 ASN A O 1
ATOM 600 N N . THR A 1 84 ? -8.273 -5.392 -3.476 1.00 90.19 84 THR A N 1
ATOM 601 C CA . THR A 1 84 ? -8.765 -6.439 -2.566 1.00 90.19 84 THR A CA 1
ATOM 602 C C . THR A 1 84 ? -8.155 -6.346 -1.154 1.00 90.19 84 THR A C 1
ATOM 604 O O . THR A 1 84 ? -8.916 -6.252 -0.187 1.00 90.19 84 THR A O 1
ATOM 607 N N . PRO A 1 85 ? -6.819 -6.309 -0.971 1.00 89.81 85 PRO A N 1
ATOM 608 C CA . PRO A 1 85 ? -6.227 -6.146 0.358 1.00 89.81 85 PRO A CA 1
ATOM 609 C C . PRO A 1 85 ? -6.530 -4.778 0.990 1.00 89.81 85 PRO A C 1
ATOM 611 O O . PRO A 1 85 ? -6.709 -4.708 2.207 1.00 89.81 85 PRO A O 1
ATOM 614 N N . ILE A 1 86 ? -6.660 -3.706 0.195 1.00 90.38 86 ILE A N 1
ATOM 615 C CA . ILE A 1 86 ? -7.077 -2.383 0.698 1.00 90.38 86 ILE A CA 1
ATOM 616 C C . ILE A 1 86 ? -8.490 -2.452 1.292 1.00 90.38 86 ILE A C 1
ATOM 618 O O . ILE A 1 86 ? -8.718 -1.950 2.395 1.00 90.38 86 ILE A O 1
ATOM 622 N N . LEU A 1 87 ? -9.424 -3.115 0.604 1.00 91.69 87 LEU A N 1
ATOM 623 C CA . LEU A 1 87 ? -10.791 -3.324 1.084 1.00 91.69 87 LEU A CA 1
ATOM 624 C C . LEU A 1 87 ? -10.804 -4.099 2.409 1.00 91.69 87 LEU A C 1
ATOM 626 O O . LEU A 1 87 ? -11.482 -3.690 3.352 1.00 91.69 87 LEU A O 1
ATOM 630 N N . ILE A 1 88 ? -10.035 -5.189 2.500 1.00 93.38 88 ILE A N 1
ATOM 631 C CA . ILE A 1 88 ? -9.929 -6.000 3.723 1.00 93.38 88 ILE A CA 1
ATOM 632 C C . ILE A 1 88 ? -9.373 -5.155 4.878 1.00 93.38 88 ILE A C 1
ATOM 634 O O . ILE A 1 88 ? -9.944 -5.156 5.969 1.00 93.38 88 ILE A O 1
ATOM 638 N N . GLY A 1 89 ? -8.309 -4.385 4.640 1.00 92.19 89 GLY A N 1
ATOM 639 C CA . GLY A 1 89 ? -7.745 -3.473 5.637 1.00 92.19 89 GLY A CA 1
ATOM 640 C C . GLY A 1 89 ? -8.748 -2.415 6.107 1.00 92.19 89 GLY A C 1
ATOM 641 O O . GLY A 1 89 ? -8.880 -2.180 7.310 1.00 92.19 89 GLY A O 1
ATOM 642 N N . GLY A 1 90 ? -9.513 -1.829 5.179 1.00 92.12 90 GLY A N 1
ATOM 643 C CA . GLY A 1 90 ? -10.586 -0.879 5.485 1.00 92.12 90 GLY A CA 1
ATOM 644 C C . GLY A 1 90 ? -11.713 -1.499 6.315 1.00 92.12 90 GLY A C 1
ATOM 645 O O . GLY A 1 90 ? -12.176 -0.888 7.281 1.00 92.12 90 GLY A O 1
ATOM 646 N N . LEU A 1 91 ? -12.103 -2.738 6.003 1.00 93.69 91 LEU A N 1
ATOM 647 C CA . LEU A 1 91 ? -13.095 -3.484 6.776 1.00 93.69 91 LEU A CA 1
ATOM 648 C C . LEU A 1 91 ? -12.603 -3.752 8.204 1.00 93.69 91 LEU A C 1
ATOM 650 O O . LEU A 1 91 ? -13.351 -3.537 9.158 1.00 93.69 91 LEU A O 1
ATOM 654 N N . ILE A 1 92 ? -11.344 -4.166 8.374 1.00 92.81 92 ILE A N 1
ATOM 655 C CA . ILE A 1 92 ? -10.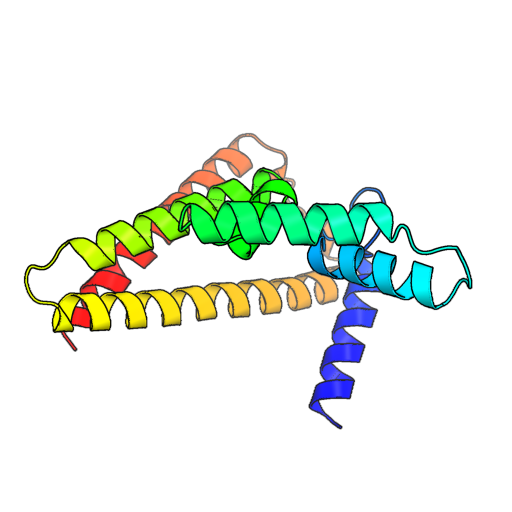759 -4.378 9.705 1.00 92.81 92 ILE A CA 1
ATOM 656 C C . ILE A 1 92 ? -10.719 -3.061 10.485 1.00 92.81 92 ILE A C 1
ATOM 658 O O . ILE A 1 92 ? -11.134 -3.038 11.644 1.00 92.81 92 ILE A O 1
ATOM 662 N N . ALA A 1 93 ? -10.283 -1.963 9.861 1.00 91.25 93 ALA A N 1
ATOM 663 C CA . ALA A 1 93 ? -10.257 -0.647 10.494 1.00 91.25 93 ALA A CA 1
ATOM 664 C C . ALA A 1 93 ? -11.658 -0.214 10.956 1.00 91.25 93 ALA A C 1
ATOM 666 O O . ALA A 1 93 ? -11.819 0.224 12.097 1.00 91.25 93 ALA A O 1
ATOM 667 N N . HIS A 1 94 ? -12.676 -0.413 10.112 1.00 91.56 94 HIS A N 1
ATOM 668 C CA . HIS A 1 94 ? -14.066 -0.137 10.461 1.00 91.56 94 HIS A CA 1
ATOM 669 C C . HIS A 1 94 ? -14.514 -0.980 11.662 1.00 91.56 94 HIS A C 1
ATOM 671 O O . HIS A 1 94 ? -14.922 -0.424 12.683 1.00 91.56 94 HIS A O 1
ATOM 677 N N . ILE A 1 95 ? -14.329 -2.304 11.606 1.00 90.81 95 ILE A N 1
ATOM 678 C CA . ILE A 1 95 ? -14.690 -3.212 12.703 1.00 90.81 95 ILE A CA 1
ATOM 679 C C . ILE A 1 95 ? -13.981 -2.803 13.999 1.00 90.81 95 ILE A C 1
ATOM 681 O O . ILE A 1 95 ? -14.614 -2.712 15.045 1.00 90.81 95 ILE A O 1
ATOM 685 N N . VAL A 1 96 ? -12.679 -2.538 13.972 1.00 88.12 96 VAL A N 1
ATOM 686 C CA . VAL A 1 96 ? -11.921 -2.177 15.177 1.00 88.12 96 VAL A CA 1
ATOM 687 C C . VAL A 1 96 ? -12.414 -0.853 15.778 1.00 88.12 96 VAL A C 1
ATOM 689 O O . VAL A 1 96 ? -12.515 -0.749 17.005 1.00 88.12 96 VAL A O 1
ATOM 692 N N . SER A 1 97 ? -12.779 0.112 14.929 1.00 85.81 97 SER A N 1
ATOM 693 C CA . SER A 1 97 ? -13.247 1.442 15.336 1.00 85.81 97 SER A CA 1
ATOM 694 C C . SER A 1 97 ? -14.704 1.500 15.812 1.00 85.81 97 SER A C 1
ATOM 696 O O . SER A 1 97 ? -15.072 2.452 16.485 1.00 85.81 97 SER A O 1
ATOM 698 N N . THR A 1 98 ? -15.541 0.502 15.514 1.00 86.38 98 THR A N 1
ATOM 699 C CA . THR A 1 98 ? -16.982 0.524 15.861 1.00 86.38 98 THR A CA 1
ATOM 700 C C . THR A 1 98 ? -17.343 -0.435 17.008 1.00 86.38 98 THR A C 1
ATOM 702 O O . THR A 1 98 ? -18.489 -0.509 17.443 1.00 86.38 98 THR A O 1
ATOM 705 N N . ARG A 1 99 ? -16.382 -1.210 17.533 1.00 83.00 99 ARG A N 1
ATOM 706 C CA . ARG A 1 99 ? -16.673 -2.307 18.483 1.00 83.00 99 ARG A CA 1
ATOM 707 C C . ARG A 1 99 ? -16.791 -1.906 19.953 1.00 83.00 99 ARG A C 1
ATOM 709 O O . ARG A 1 99 ? -17.278 -2.726 20.730 1.00 83.00 99 ARG A O 1
ATOM 716 N N . SER A 1 100 ? -16.333 -0.727 20.371 1.00 82.00 100 SER A N 1
ATOM 717 C CA . SER A 1 100 ? -16.527 -0.232 21.744 1.00 82.00 100 SER A CA 1
ATOM 718 C C . SER A 1 100 ? -17.642 0.810 21.804 1.00 82.00 100 SER A C 1
ATOM 720 O O . SER A 1 100 ? -17.840 1.553 20.851 1.00 82.00 100 SER A O 1
ATOM 722 N N . ARG A 1 101 ? -18.328 0.905 22.951 1.00 79.38 101 ARG A N 1
ATOM 723 C CA . ARG A 1 101 ? -19.233 2.031 23.262 1.00 79.38 101 ARG A CA 1
ATOM 724 C C . ARG A 1 101 ? -18.486 3.281 23.740 1.00 79.38 101 ARG A C 1
ATOM 726 O O . ARG A 1 101 ? -19.083 4.344 23.808 1.00 79.38 101 ARG A O 1
ATOM 733 N N . ASN A 1 102 ? -17.214 3.134 24.113 1.00 85.50 102 ASN A N 1
ATOM 734 C CA . ASN A 1 102 ? -16.363 4.247 24.518 1.00 85.50 102 ASN A CA 1
ATOM 735 C C . ASN A 1 102 ? -15.542 4.736 23.314 1.00 85.50 102 ASN A C 1
ATOM 737 O O . ASN A 1 102 ? -14.742 3.973 22.764 1.00 85.50 102 ASN A O 1
ATOM 741 N N . GLU A 1 103 ? -15.743 6.000 22.945 1.00 85.00 103 GLU A N 1
ATOM 742 C CA . GLU A 1 103 ? -15.106 6.659 21.802 1.00 85.00 103 GLU A CA 1
ATOM 743 C C . GLU A 1 103 ? -13.583 6.780 21.960 1.00 85.00 103 GLU A C 1
ATOM 745 O O . GLU A 1 103 ? -12.837 6.578 21.000 1.00 85.00 103 GLU A O 1
ATOM 750 N N . GLU A 1 104 ? -13.089 7.000 23.183 1.00 86.19 104 GLU A N 1
ATOM 751 C CA . GLU A 1 104 ? -11.646 7.064 23.458 1.00 86.19 104 GLU A CA 1
ATOM 752 C C . GLU A 1 104 ? -10.967 5.720 23.175 1.00 86.19 104 GLU A C 1
ATOM 754 O O . GLU A 1 104 ? -9.893 5.652 22.579 1.00 86.19 104 GLU A O 1
ATOM 759 N N . VAL A 1 105 ? -11.636 4.623 23.540 1.00 87.38 105 VAL A N 1
ATOM 760 C CA . VAL A 1 105 ? -11.139 3.266 23.293 1.00 87.38 105 VAL A CA 1
ATOM 761 C C . VAL A 1 105 ? -11.091 2.970 21.794 1.00 87.38 105 VAL A C 1
ATOM 763 O O . VAL A 1 105 ? -10.133 2.363 21.319 1.00 87.38 105 VAL A O 1
ATOM 766 N N . ASN A 1 106 ? -12.107 3.385 21.037 1.00 88.00 106 ASN A N 1
ATOM 767 C CA . ASN A 1 106 ? -12.132 3.201 19.585 1.00 88.00 106 ASN A CA 1
ATOM 768 C C . ASN A 1 106 ? -11.039 4.019 18.888 1.00 88.00 106 ASN A C 1
ATOM 770 O O . ASN A 1 106 ? -10.379 3.505 17.981 1.00 88.00 106 ASN A O 1
ATOM 774 N N . THR A 1 107 ? -10.805 5.246 19.352 1.00 88.06 107 THR A N 1
ATOM 775 C CA . THR A 1 107 ? -9.757 6.130 18.830 1.00 88.06 107 THR A CA 1
ATOM 776 C C . THR A 1 107 ? -8.372 5.525 19.049 1.00 88.06 107 THR A C 1
ATOM 778 O O . THR A 1 107 ? -7.652 5.306 18.074 1.00 88.06 107 THR A O 1
ATOM 781 N N . LYS A 1 108 ? -8.046 5.110 20.283 1.00 89.50 108 LYS A N 1
ATOM 782 C CA . LYS A 1 108 ? -6.772 4.437 20.599 1.00 89.50 108 LYS A CA 1
ATOM 783 C C . LYS A 1 108 ? -6.530 3.191 19.744 1.00 89.50 108 LYS A C 1
ATOM 785 O O . LYS A 1 108 ? -5.434 2.974 19.229 1.00 89.50 108 LYS A O 1
ATOM 790 N N . ARG A 1 109 ? -7.565 2.369 19.540 1.00 90.44 109 ARG A N 1
ATOM 791 C CA . ARG A 1 109 ? -7.469 1.175 18.685 1.00 90.44 109 ARG A CA 1
ATOM 792 C C . ARG A 1 109 ? -7.220 1.517 17.216 1.00 90.44 109 ARG A C 1
ATOM 794 O O . ARG A 1 109 ? -6.444 0.831 16.551 1.00 90.44 109 ARG A O 1
ATOM 801 N N . LYS A 1 110 ? -7.870 2.565 16.700 1.00 89.75 110 LYS A N 1
ATOM 802 C CA . LYS A 1 110 ? -7.678 3.043 15.323 1.00 89.75 110 LYS A CA 1
ATOM 803 C C . LYS A 1 110 ? -6.265 3.590 15.117 1.00 89.75 110 LYS A C 1
ATOM 805 O O . LYS A 1 110 ? -5.634 3.268 14.110 1.00 89.75 110 LYS A O 1
ATOM 810 N N . GLU A 1 111 ? -5.757 4.372 16.064 1.00 91.44 111 GLU A N 1
ATOM 811 C CA . GLU A 1 111 ? -4.387 4.897 16.038 1.00 91.44 111 GLU A CA 1
ATOM 812 C C . GLU A 1 111 ? -3.360 3.765 16.072 1.00 91.44 111 GLU A C 1
ATOM 814 O O . GLU A 1 111 ? -2.479 3.710 15.211 1.00 91.44 111 GLU A O 1
ATOM 819 N N . ARG A 1 112 ? -3.532 2.797 16.981 1.00 91.81 112 ARG A N 1
ATOM 820 C CA . ARG A 1 112 ? -2.684 1.601 17.051 1.00 91.81 112 ARG A CA 1
ATOM 821 C C . ARG A 1 112 ? -2.709 0.806 15.745 1.00 91.81 112 ARG A C 1
ATOM 823 O O . ARG A 1 112 ? -1.654 0.464 15.218 1.00 91.81 112 ARG A O 1
ATOM 830 N N . GLY A 1 113 ? -3.894 0.562 15.185 1.00 92.19 113 GLY A N 1
ATOM 831 C CA . GLY A 1 113 ? -4.034 -0.108 13.890 1.00 92.19 113 GLY A CA 1
ATOM 832 C C . GLY A 1 113 ? -3.339 0.648 12.752 1.00 92.19 113 GLY A C 1
ATOM 833 O O . GLY A 1 113 ? -2.659 0.034 11.931 1.00 92.19 113 GLY A O 1
ATOM 834 N N . THR A 1 114 ? -3.442 1.979 12.737 1.00 92.38 114 THR A N 1
ATOM 835 C CA . THR A 1 114 ? -2.776 2.839 11.742 1.00 92.38 114 THR A CA 1
ATOM 836 C C . THR A 1 114 ? -1.252 2.767 11.868 1.00 92.38 114 THR A C 1
ATOM 838 O O . THR A 1 114 ? -0.559 2.650 10.856 1.00 92.38 114 THR A O 1
ATOM 841 N N . LEU A 1 115 ? -0.722 2.764 13.097 1.00 93.25 115 LEU A N 1
ATOM 842 C CA . LEU A 1 115 ? 0.712 2.642 13.363 1.00 93.25 115 LEU A CA 1
ATOM 843 C C . LEU A 1 115 ? 1.273 1.329 12.800 1.00 93.25 115 LEU A C 1
ATOM 845 O O . LEU A 1 115 ? 2.255 1.343 12.058 1.00 93.25 115 LEU A O 1
ATOM 849 N N . ILE A 1 116 ? 0.614 0.205 13.075 1.00 92.75 116 ILE A N 1
ATOM 850 C CA . ILE A 1 116 ? 1.053 -1.113 12.593 1.00 92.75 116 ILE A CA 1
ATOM 851 C C . ILE A 1 116 ? 0.938 -1.205 11.072 1.00 92.75 116 ILE A C 1
ATOM 853 O O . ILE A 1 116 ? 1.866 -1.674 10.417 1.00 92.75 116 ILE A O 1
ATOM 857 N N . ALA A 1 117 ? -0.168 -0.721 10.497 1.00 92.06 117 ALA A N 1
ATOM 858 C CA . ALA A 1 117 ? -0.348 -0.693 9.049 1.00 92.06 117 ALA A CA 1
ATOM 859 C C . ALA A 1 117 ? 0.773 0.105 8.362 1.00 92.06 117 ALA A C 1
ATOM 861 O O . ALA A 1 117 ? 1.331 -0.356 7.367 1.00 92.06 117 ALA A O 1
ATOM 862 N N . SER A 1 118 ? 1.171 1.250 8.928 1.00 92.19 118 SER A N 1
ATOM 863 C CA . SER A 1 118 ? 2.308 2.028 8.417 1.00 92.19 118 SER A CA 1
ATOM 864 C C . SER A 1 118 ? 3.637 1.269 8.524 1.00 92.19 118 SER A C 1
ATOM 866 O O . SER A 1 118 ? 4.448 1.318 7.599 1.00 92.19 118 SER A O 1
ATOM 868 N N . GLY A 1 119 ? 3.821 0.487 9.594 1.00 94.06 119 GLY A N 1
ATOM 869 C CA . GLY A 1 119 ? 4.954 -0.422 9.757 1.00 94.06 119 GLY A CA 1
ATOM 870 C C . GLY A 1 119 ? 4.992 -1.520 8.692 1.00 94.06 119 GLY A C 1
ATOM 871 O O . GLY A 1 119 ? 6.054 -1.7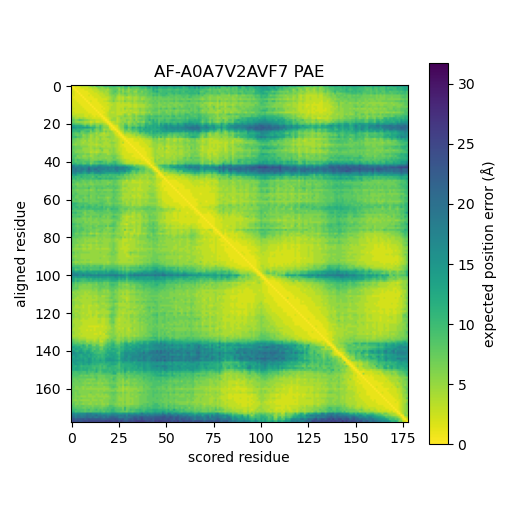78 8.131 1.00 94.06 119 GLY A O 1
ATOM 872 N N . PHE A 1 120 ? 3.846 -2.114 8.341 1.00 92.25 120 PHE A N 1
ATOM 873 C CA . PHE A 1 120 ? 3.766 -3.092 7.249 1.00 92.25 120 PHE A CA 1
ATOM 874 C C . PHE A 1 120 ? 4.069 -2.475 5.883 1.00 92.25 120 PHE A C 1
ATOM 876 O O . PHE A 1 120 ? 4.780 -3.090 5.089 1.00 92.25 120 PHE A O 1
ATOM 883 N N . ILE A 1 121 ? 3.602 -1.251 5.624 1.00 91.44 121 ILE A N 1
ATOM 884 C CA . ILE A 1 121 ? 3.925 -0.522 4.389 1.00 91.44 121 ILE A CA 1
ATOM 885 C C . ILE A 1 121 ? 5.437 -0.265 4.305 1.00 91.44 121 ILE A C 1
ATOM 887 O O . ILE A 1 121 ? 6.061 -0.573 3.288 1.00 91.44 121 ILE A O 1
ATOM 891 N N . ALA A 1 122 ? 6.044 0.249 5.380 1.00 92.19 122 ALA A N 1
ATOM 892 C CA . ALA A 1 122 ? 7.479 0.523 5.427 1.00 92.19 122 ALA A CA 1
ATOM 893 C C . ALA A 1 122 ? 8.321 -0.761 5.319 1.00 92.19 122 ALA A C 1
ATOM 895 O O . ALA A 1 122 ? 9.285 -0.806 4.556 1.00 92.19 122 ALA A O 1
ATOM 896 N N . GLY A 1 123 ? 7.937 -1.821 6.034 1.00 93.00 123 GLY A N 1
ATOM 897 C CA . GLY A 1 123 ? 8.604 -3.122 5.986 1.00 93.00 123 GLY A CA 1
ATOM 898 C C . GLY A 1 123 ? 8.525 -3.770 4.604 1.00 93.00 123 GLY A C 1
ATOM 899 O O . GLY A 1 123 ? 9.538 -4.255 4.102 1.00 93.00 123 GLY A O 1
ATOM 900 N N . GLY A 1 124 ? 7.359 -3.713 3.953 1.00 90.56 124 GLY A N 1
ATOM 901 C CA . GLY A 1 124 ? 7.183 -4.180 2.577 1.00 90.56 124 GLY A CA 1
ATOM 902 C C . GLY A 1 124 ? 8.068 -3.420 1.587 1.00 90.56 124 GLY A C 1
ATOM 903 O O . GLY A 1 124 ? 8.740 -4.037 0.762 1.00 90.56 124 GLY A O 1
ATOM 904 N N . ALA A 1 125 ? 8.150 -2.091 1.716 1.00 89.44 125 ALA A N 1
ATOM 905 C CA . ALA A 1 125 ? 9.034 -1.272 0.888 1.00 89.44 125 ALA A CA 1
ATOM 906 C C . ALA A 1 125 ? 10.520 -1.615 1.101 1.00 89.44 125 ALA A C 1
ATOM 908 O O . ALA A 1 125 ? 11.258 -1.764 0.126 1.00 89.44 125 ALA A O 1
ATOM 909 N N . LEU A 1 126 ? 10.958 -1.797 2.354 1.00 90.94 126 LEU A N 1
ATOM 910 C CA . LEU A 1 126 ? 12.331 -2.206 2.674 1.00 90.94 126 LEU A CA 1
ATOM 911 C C . LEU A 1 126 ? 12.661 -3.590 2.104 1.00 90.94 126 LEU A C 1
ATOM 913 O O . LEU A 1 126 ? 13.719 -3.756 1.497 1.00 90.94 126 LEU A O 1
ATOM 917 N N . MET A 1 127 ? 11.750 -4.558 2.232 1.00 91.44 127 MET A N 1
ATOM 918 C CA . MET A 1 127 ? 11.930 -5.884 1.634 1.00 91.44 127 MET A CA 1
ATOM 919 C C . MET A 1 127 ? 11.989 -5.829 0.104 1.00 91.44 127 MET A C 1
ATOM 921 O O . MET A 1 127 ? 12.766 -6.571 -0.491 1.00 91.44 127 MET A O 1
ATOM 925 N N . GLY A 1 128 ? 11.264 -4.908 -0.537 1.00 88.38 128 GLY A N 1
ATOM 926 C CA . GLY A 1 128 ? 11.397 -4.647 -1.973 1.00 88.38 128 GLY A CA 1
ATOM 927 C C . GLY A 1 128 ? 12.804 -4.183 -2.372 1.00 88.38 128 GLY A C 1
ATOM 928 O O . GLY A 1 128 ? 13.351 -4.657 -3.367 1.00 88.38 128 GLY A O 1
ATOM 929 N N . VAL A 1 129 ? 13.435 -3.319 -1.568 1.00 89.38 129 VAL A N 1
ATOM 930 C CA . VAL A 1 129 ? 14.829 -2.888 -1.798 1.00 89.38 129 VAL A CA 1
ATOM 931 C C . VAL A 1 129 ? 15.809 -4.043 -1.596 1.00 89.38 129 VAL A C 1
ATOM 933 O O . VAL A 1 129 ? 16.705 -4.231 -2.416 1.00 89.38 129 VAL A O 1
ATOM 936 N N . VAL A 1 130 ? 15.630 -4.843 -0.540 1.00 90.00 130 VAL A N 1
ATOM 937 C CA . VAL A 1 130 ? 16.459 -6.036 -0.289 1.00 90.00 130 VAL A CA 1
ATOM 938 C C . VAL A 1 130 ? 16.334 -7.036 -1.440 1.00 90.00 130 VAL A C 1
ATOM 940 O O . VAL A 1 130 ? 17.344 -7.516 -1.947 1.00 90.00 130 VAL A O 1
ATOM 943 N N . SER A 1 131 ? 15.112 -7.302 -1.899 1.00 85.75 131 SER A N 1
ATOM 944 C CA . SER A 1 131 ? 14.846 -8.179 -3.040 1.00 85.75 131 SER A CA 1
ATOM 945 C C . SER A 1 131 ? 15.539 -7.678 -4.310 1.00 85.75 131 SER A C 1
ATOM 947 O O . SER A 1 131 ? 16.204 -8.451 -4.993 1.00 85.75 131 SER A O 1
ATOM 949 N N . ALA A 1 132 ? 15.475 -6.376 -4.586 1.00 86.94 132 ALA A N 1
ATOM 950 C CA . ALA A 1 132 ? 16.156 -5.795 -5.735 1.00 86.94 132 ALA A CA 1
ATOM 951 C C . ALA A 1 132 ? 17.692 -5.884 -5.633 1.00 86.94 132 ALA A C 1
ATOM 953 O O . ALA A 1 132 ? 18.362 -6.103 -6.639 1.00 86.94 132 ALA A O 1
ATOM 954 N N . LEU A 1 133 ? 18.264 -5.759 -4.429 1.00 87.50 133 LEU A N 1
ATOM 955 C CA . LEU A 1 133 ? 19.701 -5.957 -4.201 1.00 87.50 133 LEU A CA 1
ATOM 956 C C . LEU A 1 133 ? 20.142 -7.406 -4.453 1.00 87.50 133 LEU A C 1
ATOM 958 O O . LEU A 1 133 ? 21.233 -7.613 -4.979 1.00 87.50 133 LEU A O 1
ATOM 962 N N . LEU A 1 134 ? 19.308 -8.390 -4.104 1.00 85.94 134 LEU A N 1
ATOM 963 C CA . LEU A 1 134 ? 19.572 -9.812 -4.361 1.00 85.94 134 LEU A CA 1
ATOM 964 C C . LEU A 1 134 ? 19.443 -10.179 -5.846 1.00 85.94 134 LEU A C 1
ATOM 966 O O . LEU A 1 134 ? 20.167 -11.052 -6.319 1.00 85.94 134 LEU A O 1
ATOM 970 N N . ALA A 1 135 ? 18.573 -9.492 -6.583 1.00 84.50 135 ALA A N 1
ATOM 971 C CA . ALA A 1 135 ? 18.400 -9.705 -8.018 1.00 84.50 135 ALA A CA 1
ATOM 972 C C . ALA A 1 135 ? 19.550 -9.124 -8.868 1.00 84.50 135 ALA A C 1
ATOM 974 O O . ALA A 1 135 ? 19.842 -9.624 -9.948 1.00 84.50 135 ALA A O 1
ATOM 975 N N . LEU A 1 136 ? 20.268 -8.097 -8.389 1.00 81.88 136 LEU A N 1
ATOM 976 C CA . LEU A 1 136 ? 21.407 -7.508 -9.119 1.00 81.88 136 LEU A CA 1
ATOM 977 C C . LEU A 1 136 ? 22.504 -8.518 -9.527 1.00 81.88 136 LEU A C 1
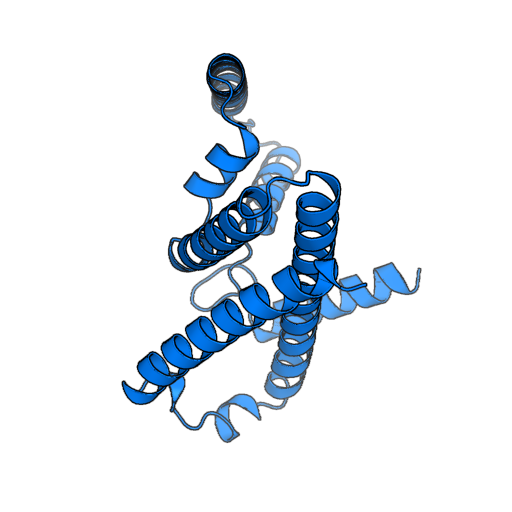ATOM 979 O O . LEU A 1 136 ? 22.962 -8.438 -10.668 1.00 81.88 136 LEU A O 1
ATOM 983 N N . PRO A 1 137 ? 22.969 -9.428 -8.645 1.00 82.38 137 PRO A N 1
ATOM 984 C CA . PRO A 1 137 ? 23.912 -10.486 -9.010 1.00 82.38 137 PRO A CA 1
ATOM 985 C C . PRO A 1 137 ? 23.258 -11.730 -9.646 1.00 82.38 137 PRO A C 1
ATOM 987 O O . PRO A 1 137 ? 23.974 -12.699 -9.893 1.00 82.38 137 PRO A O 1
ATOM 990 N N . GLY A 1 138 ? 21.939 -11.740 -9.884 1.00 77.56 138 GLY A N 1
ATOM 991 C CA . GLY A 1 138 ? 21.200 -12.902 -10.404 1.00 77.56 138 GLY A CA 1
ATOM 992 C C . GLY A 1 138 ? 20.951 -14.007 -9.370 1.00 77.56 138 GLY A C 1
ATOM 993 O O . GLY A 1 138 ? 20.746 -15.167 -9.722 1.00 77.56 138 GLY A O 1
ATOM 994 N N . TRP A 1 139 ? 21.032 -13.696 -8.070 1.00 77.94 139 TRP A N 1
ATOM 995 C CA . TRP A 1 139 ? 20.771 -14.682 -7.011 1.00 77.94 139 TRP A CA 1
ATOM 996 C C . TRP A 1 139 ? 19.283 -14.954 -6.805 1.00 77.94 139 TRP A C 1
ATOM 998 O O . TRP A 1 139 ? 18.928 -15.931 -6.147 1.00 77.94 139 TRP A O 1
ATOM 1008 N N . ASP A 1 140 ? 18.416 -14.118 -7.364 1.00 74.88 140 ASP A N 1
ATOM 1009 C CA . ASP A 1 140 ? 16.977 -14.328 -7.395 1.00 74.88 140 ASP A CA 1
ATOM 1010 C C . ASP A 1 140 ? 16.613 -15.606 -8.160 1.00 74.88 140 ASP A C 1
ATOM 1012 O O . ASP A 1 140 ? 15.827 -16.393 -7.643 1.00 74.88 140 ASP A O 1
ATOM 1016 N N . GLU A 1 141 ? 17.249 -15.893 -9.301 1.00 68.69 141 GLU A N 1
ATOM 1017 C CA . GLU A 1 141 ? 17.029 -17.143 -10.049 1.00 68.69 141 GLU A CA 1
ATOM 1018 C C . GLU A 1 141 ? 17.516 -18.380 -9.278 1.00 68.69 141 GLU A C 1
ATOM 1020 O O . GLU A 1 141 ? 16.856 -19.419 -9.282 1.00 68.69 141 GLU A O 1
ATOM 1025 N N . ALA A 1 142 ? 18.635 -18.267 -8.555 1.00 66.06 142 ALA A N 1
ATOM 1026 C CA . ALA A 1 142 ? 19.183 -19.360 -7.746 1.00 66.06 142 ALA A CA 1
ATOM 1027 C C . ALA A 1 142 ? 18.360 -19.645 -6.473 1.00 66.06 142 ALA A C 1
ATOM 1029 O O . ALA A 1 142 ? 18.348 -20.774 -5.977 1.00 66.06 142 ALA A O 1
ATOM 1030 N N . LEU A 1 143 ? 17.682 -18.627 -5.935 1.00 69.56 143 LEU A N 1
ATOM 1031 C CA . LEU A 1 143 ? 16.817 -18.719 -4.755 1.00 69.56 143 LEU A CA 1
ATOM 1032 C C . LEU A 1 143 ? 15.336 -18.900 -5.111 1.00 69.56 143 LEU A C 1
ATOM 1034 O O . LEU A 1 143 ? 14.519 -19.122 -4.213 1.00 69.56 143 LEU A O 1
ATOM 1038 N N . ASN A 1 144 ? 14.969 -18.824 -6.393 1.00 75.25 144 ASN A N 1
ATOM 1039 C CA . ASN A 1 144 ? 13.603 -19.048 -6.835 1.00 75.25 144 ASN A CA 1
ATOM 1040 C C . ASN A 1 144 ? 13.270 -20.542 -6.743 1.00 75.25 144 ASN A C 1
ATOM 1042 O O . ASN A 1 144 ? 13.442 -21.323 -7.674 1.00 75.25 144 ASN A O 1
ATOM 1046 N N . LEU A 1 145 ? 12.749 -20.942 -5.584 1.00 72.81 145 LEU A N 1
ATOM 1047 C CA . LEU A 1 145 ? 12.321 -22.313 -5.306 1.00 72.81 145 LEU A CA 1
ATOM 1048 C C . LEU A 1 145 ? 11.074 -22.735 -6.117 1.00 72.81 145 LEU A C 1
ATOM 1050 O O . LEU A 1 145 ? 10.564 -23.842 -5.922 1.00 72.81 145 LEU A O 1
ATOM 1054 N N . GLY A 1 146 ? 10.528 -21.862 -6.978 1.00 76.38 146 GLY A N 1
ATOM 1055 C CA . GLY A 1 146 ? 9.333 -22.126 -7.786 1.00 76.38 146 GLY A CA 1
ATOM 1056 C C . GLY A 1 146 ? 8.077 -22.383 -6.949 1.00 76.38 146 GLY A C 1
ATOM 1057 O O . GLY A 1 146 ? 7.104 -22.953 -7.433 1.00 76.38 146 GLY A O 1
ATOM 1058 N N . ILE A 1 147 ? 8.103 -22.015 -5.665 1.00 76.44 147 ILE A N 1
ATOM 1059 C CA . ILE A 1 147 ? 6.997 -22.244 -4.728 1.00 76.44 147 ILE A CA 1
ATOM 1060 C C . ILE A 1 147 ? 5.826 -21.321 -5.072 1.00 76.44 147 ILE A C 1
ATOM 1062 O O . ILE A 1 147 ? 4.679 -21.740 -4.956 1.00 76.44 147 ILE A O 1
ATOM 1066 N N . ALA A 1 148 ? 6.119 -20.102 -5.534 1.00 73.69 148 ALA A N 1
ATOM 1067 C CA . ALA A 1 148 ? 5.121 -19.096 -5.888 1.00 73.69 148 ALA A CA 1
ATOM 1068 C C . ALA A 1 148 ? 4.228 -19.515 -7.069 1.00 73.69 148 ALA A C 1
ATOM 1070 O O . ALA A 1 148 ? 3.054 -19.176 -7.080 1.00 73.69 148 ALA A O 1
ATOM 1071 N N . GLU A 1 149 ? 4.755 -20.288 -8.023 1.00 78.75 149 GLU A N 1
ATOM 1072 C CA . GLU A 1 149 ? 4.005 -20.758 -9.201 1.00 78.75 149 GLU A CA 1
ATOM 1073 C C . GLU A 1 149 ? 3.223 -22.055 -8.944 1.00 78.75 149 GLU A C 1
ATOM 1075 O O . GLU A 1 149 ? 2.487 -22.542 -9.801 1.00 78.75 149 GLU A O 1
ATOM 1080 N N . ARG A 1 150 ? 3.392 -22.657 -7.763 1.00 87.31 150 ARG A N 1
ATOM 1081 C CA . ARG A 1 150 ? 2.706 -23.894 -7.387 1.00 87.31 150 ARG A CA 1
ATOM 1082 C C . ARG A 1 150 ? 1.414 -23.572 -6.634 1.00 87.31 150 ARG A C 1
ATOM 1084 O O . ARG A 1 150 ? 1.378 -22.598 -5.885 1.00 87.31 150 ARG A O 1
ATOM 1091 N N . PRO A 1 151 ? 0.414 -24.474 -6.663 1.00 86.19 151 PRO A N 1
ATOM 1092 C CA . PRO A 1 151 ? -0.801 -24.339 -5.849 1.00 86.19 151 PRO A CA 1
ATOM 1093 C C . PRO A 1 151 ? -0.516 -24.151 -4.350 1.00 86.19 151 PRO A C 1
ATOM 1095 O O . PRO A 1 151 ? -1.282 -23.529 -3.621 1.00 86.19 151 PRO A O 1
ATOM 1098 N N . ILE A 1 152 ? 0.620 -24.673 -3.873 1.00 88.12 152 ILE A N 1
ATOM 1099 C CA . ILE A 1 152 ? 1.045 -24.500 -2.484 1.00 88.12 152 ILE A CA 1
ATOM 1100 C C . ILE A 1 152 ? 1.435 -23.050 -2.165 1.00 88.12 152 ILE A C 1
ATOM 1102 O O . ILE A 1 152 ? 1.226 -22.613 -1.037 1.00 88.12 152 ILE A O 1
ATOM 1106 N N . GLY A 1 153 ? 1.962 -22.302 -3.140 1.00 86.31 153 GLY A N 1
ATOM 1107 C CA . GLY A 1 153 ? 2.281 -20.883 -3.009 1.00 86.31 153 GLY A CA 1
ATOM 1108 C C . GLY A 1 153 ? 1.027 -20.032 -2.864 1.00 86.31 153 GLY A C 1
ATOM 1109 O O . GLY A 1 153 ? 0.970 -19.186 -1.972 1.00 86.31 153 GLY A O 1
ATOM 1110 N N . GLU A 1 154 ? -0.010 -20.317 -3.655 1.00 87.00 154 GLU A N 1
ATOM 1111 C CA . GLU A 1 154 ? -1.317 -19.661 -3.527 1.00 87.00 154 GLU A CA 1
ATOM 1112 C C . GLU A 1 154 ? -1.906 -19.880 -2.128 1.00 87.00 154 GLU A C 1
ATOM 1114 O O . GLU A 1 154 ? -2.206 -18.916 -1.422 1.00 87.00 154 GLU A O 1
ATOM 1119 N N . ILE A 1 155 ? -1.973 -21.134 -1.669 1.00 90.75 155 ILE A N 1
ATOM 1120 C CA . ILE A 1 155 ? -2.474 -21.469 -0.327 1.00 90.75 155 ILE A CA 1
ATOM 1121 C C . ILE A 1 155 ? -1.648 -20.768 0.759 1.00 90.75 155 ILE A C 1
ATOM 1123 O O . ILE A 1 155 ? -2.211 -20.188 1.689 1.00 90.75 155 ILE A O 1
ATOM 1127 N N . LEU A 1 156 ? -0.319 -20.781 0.643 1.00 91.12 156 LEU A N 1
ATOM 1128 C CA . LEU A 1 156 ? 0.572 -20.161 1.621 1.00 91.12 156 LEU A CA 1
ATOM 1129 C C . LEU A 1 156 ? 0.396 -18.637 1.668 1.00 91.12 156 LEU A C 1
ATOM 1131 O O . LEU A 1 156 ? 0.376 -18.065 2.757 1.00 91.12 156 LEU A O 1
ATOM 1135 N N . SER A 1 157 ? 0.204 -17.986 0.518 1.00 88.69 157 SER A N 1
ATOM 1136 C CA . SER A 1 157 ? -0.073 -16.547 0.445 1.00 88.69 157 SER A CA 1
ATOM 1137 C C . SER A 1 157 ? -1.413 -16.177 1.087 1.00 88.69 157 SER A C 1
ATOM 1139 O O . SER A 1 157 ? -1.480 -15.205 1.840 1.00 88.69 157 SER A O 1
ATOM 1141 N N . VAL A 1 158 ? -2.458 -16.988 0.884 1.00 90.19 158 VAL A N 1
ATOM 1142 C CA . VAL A 1 158 ? -3.773 -16.787 1.511 1.00 90.19 158 VAL A CA 1
ATOM 1143 C C . VAL A 1 158 ? -3.686 -16.982 3.023 1.00 90.19 158 VAL A C 1
ATOM 1145 O O . VAL A 1 158 ? -4.200 -16.156 3.777 1.00 90.19 158 VAL A O 1
ATOM 1148 N N . ILE A 1 159 ? -2.998 -18.031 3.483 1.00 93.75 159 ILE A N 1
ATOM 1149 C CA . ILE A 1 159 ? -2.763 -18.270 4.915 1.00 93.75 159 ILE A CA 1
ATOM 1150 C C . ILE A 1 159 ? -1.959 -17.117 5.525 1.00 93.75 159 ILE A C 1
ATOM 1152 O O . ILE A 1 159 ? -2.308 -16.632 6.601 1.00 93.75 159 ILE A O 1
ATOM 1156 N N . GLY A 1 160 ? -0.917 -16.644 4.837 1.00 93.12 160 GLY A N 1
ATOM 1157 C CA . GLY A 1 160 ? -0.110 -15.505 5.268 1.00 93.12 160 GLY A CA 1
ATOM 1158 C C . GLY A 1 160 ? -0.933 -14.222 5.382 1.00 93.12 160 GLY A C 1
ATOM 1159 O O . GLY A 1 160 ? -0.884 -13.550 6.412 1.00 93.12 160 GLY A O 1
ATOM 1160 N N . LEU A 1 161 ? -1.751 -13.918 4.371 1.00 91.94 161 LEU A N 1
ATOM 1161 C CA . LEU A 1 161 ? -2.651 -12.765 4.377 1.00 91.94 161 LEU A CA 1
ATOM 1162 C C . LEU A 1 161 ? -3.675 -12.860 5.514 1.00 91.94 161 LEU 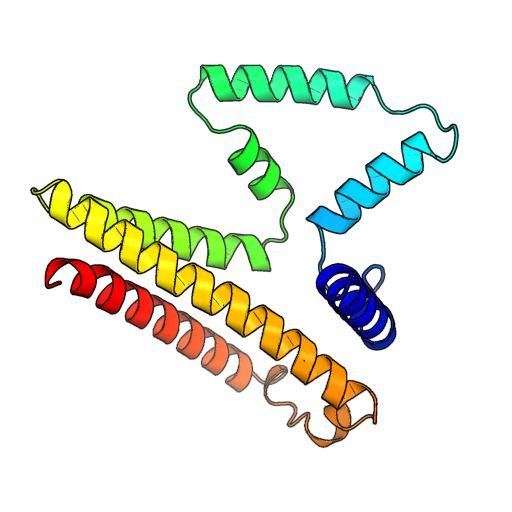A C 1
ATOM 1164 O O . LEU A 1 161 ? -3.868 -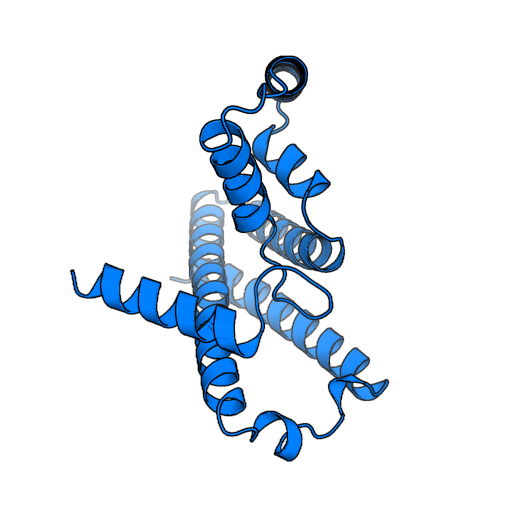11.888 6.246 1.00 91.94 161 LEU A O 1
ATOM 1168 N N . ALA A 1 162 ? -4.301 -14.024 5.698 1.00 93.44 162 ALA A N 1
ATOM 1169 C CA . ALA A 1 162 ? -5.236 -14.262 6.793 1.00 93.44 162 ALA A CA 1
ATOM 1170 C C . ALA A 1 162 ? -4.547 -14.091 8.156 1.00 93.44 162 ALA A C 1
ATOM 1172 O O . ALA A 1 162 ? -5.086 -13.421 9.036 1.00 93.44 162 ALA A O 1
ATOM 1173 N N . GLY A 1 163 ? -3.330 -14.620 8.310 1.00 94.81 163 GLY A N 1
ATOM 1174 C CA . GLY A 1 163 ? -2.504 -14.452 9.503 1.00 94.81 163 GLY A CA 1
ATOM 1175 C C . GLY A 1 163 ? -2.200 -12.985 9.809 1.00 94.81 163 GLY A C 1
ATOM 1176 O O . GLY A 1 163 ? -2.400 -12.549 10.943 1.00 94.81 163 GLY A O 1
ATOM 1177 N N . LEU A 1 164 ? -1.804 -12.199 8.802 1.00 92.62 164 LEU A N 1
ATOM 1178 C CA . LEU A 1 164 ? -1.568 -10.757 8.944 1.00 92.62 164 LEU A CA 1
ATOM 1179 C C . LEU A 1 164 ? -2.845 -9.996 9.312 1.00 92.62 164 LEU A C 1
ATOM 1181 O O . LEU A 1 164 ? -2.810 -9.125 10.179 1.00 92.62 164 LEU A O 1
ATOM 1185 N N . CYS A 1 165 ? -3.979 -10.346 8.704 1.00 92.56 165 CYS A N 1
ATOM 1186 C CA . CYS A 1 165 ? -5.271 -9.732 9.007 1.00 92.56 165 CYS A CA 1
ATOM 1187 C C . CYS A 1 165 ? -5.716 -10.027 10.448 1.00 92.56 165 CYS A C 1
ATOM 1189 O O . CYS A 1 165 ? -6.162 -9.127 11.162 1.00 92.56 165 CYS A O 1
ATOM 1191 N N . ILE A 1 166 ? -5.555 -11.276 10.894 1.00 93.00 166 ILE A N 1
ATOM 1192 C CA . ILE A 1 166 ? -5.847 -11.705 12.265 1.00 93.00 166 ILE A CA 1
ATOM 1193 C C . ILE A 1 166 ? -4.925 -10.988 13.257 1.00 93.00 166 ILE A C 1
ATOM 1195 O O . ILE A 1 166 ? -5.399 -10.460 14.265 1.00 93.00 166 ILE A O 1
ATOM 1199 N N . TYR A 1 167 ? -3.626 -10.931 12.964 1.00 93.38 167 TYR A N 1
ATOM 1200 C CA . TYR A 1 167 ? -2.648 -10.221 13.784 1.00 93.38 167 TYR A CA 1
ATOM 1201 C C . TYR A 1 167 ? -2.997 -8.734 13.914 1.00 93.38 167 TYR A C 1
ATOM 1203 O O . TYR A 1 167 ? -3.096 -8.223 15.030 1.00 93.38 167 TYR A O 1
ATOM 1211 N N . LEU A 1 168 ? -3.269 -8.063 12.790 1.00 91.94 168 LEU A N 1
ATOM 1212 C CA . LEU A 1 168 ? -3.640 -6.650 12.766 1.00 91.94 168 LEU A CA 1
ATOM 1213 C C . LEU A 1 168 ? -4.919 -6.400 13.572 1.00 91.94 168 LEU A C 1
ATOM 1215 O O . LEU A 1 168 ? -4.981 -5.438 14.331 1.00 91.94 168 LEU A O 1
ATOM 1219 N N . TYR A 1 169 ? -5.914 -7.284 13.476 1.00 91.38 169 TYR A N 1
ATOM 1220 C CA . TYR A 1 169 ? -7.135 -7.189 14.276 1.00 91.38 169 TYR A CA 1
ATOM 1221 C C . TYR A 1 169 ? -6.868 -7.303 15.786 1.00 91.38 169 TYR A C 1
ATOM 1223 O O . TYR A 1 169 ? -7.381 -6.498 16.572 1.00 91.38 169 TYR A O 1
ATOM 1231 N N . TYR A 1 170 ? -6.085 -8.299 16.210 1.00 90.56 170 TYR A N 1
ATOM 1232 C CA . TYR A 1 170 ? -5.813 -8.525 17.631 1.00 90.56 170 TYR A CA 1
ATOM 1233 C C . TYR A 1 170 ? -4.942 -7.430 18.244 1.00 90.56 170 TYR A C 1
ATOM 1235 O O . TYR A 1 170 ? -5.251 -6.980 19.351 1.00 90.56 170 TYR A O 1
ATOM 1243 N N . ASP A 1 171 ? -3.909 -6.968 17.538 1.00 89.31 171 ASP A N 1
ATOM 1244 C CA . ASP A 1 171 ? -3.034 -5.916 18.059 1.00 89.31 171 ASP A CA 1
ATOM 1245 C C . ASP A 1 171 ? -3.701 -4.537 18.001 1.00 89.31 171 ASP A C 1
ATOM 1247 O O . ASP A 1 171 ? -3.635 -3.768 18.956 1.00 89.31 171 ASP A O 1
ATOM 1251 N N . ALA A 1 172 ? -4.490 -4.239 16.966 1.00 88.00 172 ALA A N 1
ATOM 1252 C CA . ALA A 1 172 ? -5.276 -3.007 16.973 1.00 88.00 172 ALA A CA 1
ATOM 1253 C C . ALA A 1 172 ? -6.269 -2.983 18.151 1.00 88.00 172 ALA A C 1
ATOM 1255 O O . ALA A 1 172 ? -6.505 -1.935 18.745 1.00 88.00 172 ALA A O 1
ATOM 1256 N N . LYS A 1 173 ? -6.808 -4.139 18.568 1.00 83.94 173 LYS A N 1
ATOM 1257 C CA . LYS A 1 173 ? -7.663 -4.249 19.762 1.00 83.94 173 LYS A CA 1
ATOM 1258 C C . LYS A 1 173 ? -6.884 -4.121 21.079 1.00 83.94 173 LYS A C 1
ATOM 1260 O O . LYS A 1 173 ? -7.483 -3.685 22.071 1.00 83.94 173 LYS A O 1
ATOM 1265 N N . SER A 1 174 ? -5.605 -4.505 21.110 1.00 80.75 174 SER A N 1
ATOM 1266 C CA . SER A 1 174 ? -4.748 -4.448 22.304 1.00 80.75 174 SER A CA 1
ATOM 1267 C C . SER A 1 174 ? -4.401 -3.010 22.703 1.00 80.75 174 SER A C 1
ATOM 1269 O O . SER A 1 174 ? -4.313 -2.748 23.899 1.00 80.75 174 SER A O 1
ATOM 1271 N N . GLY A 1 175 ? -4.386 -2.065 21.754 1.00 71.75 175 GLY A N 1
ATOM 1272 C CA . GLY A 1 175 ? -4.176 -0.630 22.015 1.00 71.75 175 GLY A CA 1
ATOM 1273 C C . GLY A 1 175 ? -5.211 0.037 22.936 1.00 71.75 175 GLY A C 1
ATOM 1274 O O . GLY A 1 175 ? -5.020 1.161 23.369 1.00 71.75 175 GLY A O 1
ATOM 1275 N N . ALA A 1 176 ? -6.306 -0.650 23.277 1.00 61.47 176 ALA A N 1
ATOM 1276 C CA . ALA A 1 176 ? -7.247 -0.211 24.312 1.00 61.47 176 ALA A CA 1
ATOM 1277 C C . ALA A 1 176 ? -6.768 -0.464 25.754 1.00 61.47 176 ALA A C 1
ATOM 1279 O O . ALA A 1 176 ? -7.402 0.017 26.691 1.00 61.47 176 ALA A O 1
ATOM 1280 N N . LYS A 1 177 ? -5.748 -1.313 25.934 1.00 59.59 177 LYS A N 1
ATOM 1281 C CA . LYS A 1 177 ? -5.201 -1.699 27.244 1.00 59.59 177 LYS A CA 1
ATOM 1282 C C . LYS A 1 177 ? -4.020 -0.822 27.676 1.00 59.59 177 LYS A C 1
ATOM 1284 O O . LYS A 1 177 ? -3.664 -0.876 28.848 1.00 59.59 177 LYS A O 1
ATOM 1289 N N . GLU A 1 178 ? -3.438 -0.072 26.740 1.00 50.00 178 GLU A N 1
ATOM 1290 C CA . GLU A 1 178 ? -2.398 0.948 26.951 1.00 50.00 178 GLU A CA 1
ATOM 1291 C C . GLU A 1 178 ? -3.044 2.335 27.128 1.00 50.00 178 GLU A C 1
ATOM 1293 O O . GLU A 1 178 ? -2.589 3.113 27.990 1.00 50.00 178 GLU A O 1
#

Foldseek 3Di:
DVVVVVVVVLVVLLCVQARDDDPRHPPPQVVVVVVVVVCCVVVVHPDPVVVVVVLVVVCVVCVVVVHHSVVVVCLVRDDPVVNVLVVLLVVLLVCLLPPDPDNVLSVLLNVQLVVVVVVVVVVVVVVSSVQSVCPVVPCCVVPPPVCCVDPNVVVVVVVVSVVVSVVSNVRSNCSSVD

Radius of gyration: 20.56 Å; Cα contacts (8 Å, |Δi|>4): 88; chains: 1; bounding box: 47×45×54 Å

Secondary structure (DSSP, 8-state):
-HHHHHHHHHHHHHHHHT-SSSTT----HHHHHHHHHHHHHHTT----HHHHHHHHHHHHHHHHTT--HHHHHHHHHS-HHHHHHHHHHHHHHHHHHHS-S-HHHHHHHHHHHHHHHHHHHHHHHHHHHHHHHHHTTTHHHHH--S-TTSHHHHHHHHHHHHHHHHHHHHHHHHTT--

Sequence (178 aa):
VVAAACVTGVLLLLNKVYGFTGPGALAAPQANAMAAVIKTLMAKTAAPWGLYIAGIFMALTLELVHISPLAFALGMYLPIELNTPILIGGLIAHIVSTRSRNEEVNTKRKERGTLIASGFIAGGALMGVVSALLALPGWDEALNLGIAERPIGEILSVIGLAGLCIYLYYDAKSGAKE

Solvent-accessible surface area (backbone atoms only — not comparable to full-atom values): 9912 Å² total; per-residue (Å²): 108,70,66,61,51,52,54,51,51,52,51,53,50,45,46,71,72,48,25,69,72,67,92,86,25,46,90,44,62,74,60,52,55,52,48,50,56,51,46,35,68,72,65,76,43,86,65,66,58,69,59,56,54,51,49,50,55,50,36,53,54,29,50,76,71,76,39,62,43,66,63,52,54,48,60,76,66,49,55,68,83,57,47,53,60,52,51,52,52,51,50,50,51,50,53,55,42,64,72,52,94,48,66,69,46,14,50,38,13,42,52,41,34,50,54,52,51,51,49,51,54,52,49,52,52,50,50,52,53,53,52,46,61,42,40,72,83,52,48,45,70,78,65,56,79,61,47,75,83,33,75,66,27,53,53,50,51,52,52,49,51,52,50,51,52,52,49,49,52,54,53,15,59,49,37,57,80,111

Mean predicted aligned error: 7.27 Å